Protein AF-0000000079760495 (afdb_homodimer)

Secondary structure (DSSP, 8-state):
-----EEEEE--GGGHHHHHHHHHHHHHHHGGGTS-HHHHHHHHHHT-HHHHHHHHHHT-EEEEEETTEEEEEEEEETTEEEEEEE-GGGTTTTHHHHHHHHHHHHHHTT-SEEEEEEPGGGHHHHHHTT-EEEEEEEEEEETTEEEEEEEEEEE----/-----EEEEE--GGGHHHHHHHHHHHHHHHGGGTS-HHHHHHHHHHT-HHHHHHHHHHT-EEEEEETTEEEEEEEEETTEEEEEEE-GGGTTTTHHHHHHHHHHHHHHTT-SEEEEEEPGGGHHHHHHTT-EEEEEEEEEEETTEEEEEEEEEEE----

pLDDT: mean 95.62, std 10.38, range [32.97, 98.94]

Sequence (318 aa):
MKKMKMEYKKAMANDTGRIVSLVHHTIMTVYPQYYPEKVVDFFCGLHCEKNIRRDVEKGNVGIVYSGERLAGTGSFDRNHITRVYVAPEFQRQGYGSFIMEQLEERIGQYHDEIILDTSLPASTMYERRGYKTLRHERIDVGGGVMLVYEVMKKECKERMKKMKMEYKKAMANDTGRIVSLVHHTIMTVYPQYYPEKVVDFFCGLHCEKNIRRDVEKGNVGIVYSGERLAGTGSFDRNHITRVYVAPEFQRQGYGSFIMEQLEERIGQYHDEIILDTSLPASTMYERRGYKTLRHERIDVGGGVMLVYEVMKKECKER

Organism: Clostridium scindens (strain ATCC 35704 / DSM 5676 / VPI 13733 / 19) (NCBI:txid411468)

Solvent-accessible surface area (backbone atoms only — not comparable to full-atom values): 17317 Å² tota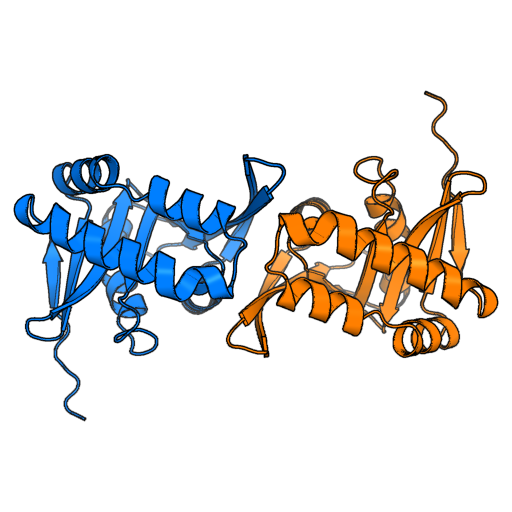l; per-residue (Å²): 125,78,77,74,63,74,44,78,44,76,44,49,79,87,42,38,66,59,50,35,50,44,48,45,52,27,44,70,66,51,38,60,30,53,26,29,69,58,53,44,50,47,52,46,61,65,55,27,63,72,53,48,41,54,40,29,73,71,64,37,26,35,34,30,24,53,75,93,41,81,34,31,39,32,30,44,58,79,43,28,48,73,45,77,45,47,29,70,95,46,52,96,68,55,53,64,59,52,48,47,52,56,52,49,55,60,33,48,74,79,31,61,44,38,34,36,72,41,51,78,92,48,42,55,60,43,43,75,71,57,35,40,78,74,46,66,48,75,43,80,68,54,94,76,27,42,45,68,36,35,36,29,36,31,74,44,75,83,128,124,79,78,76,63,76,45,78,45,76,44,48,78,86,42,39,65,60,50,35,50,44,47,45,52,27,44,70,67,53,38,60,30,53,27,30,69,58,54,44,51,48,50,47,61,64,56,27,62,70,54,48,42,53,41,30,73,70,64,38,26,35,34,30,25,54,74,90,40,81,35,31,37,33,29,44,58,81,44,29,46,73,46,74,44,47,27,71,93,46,52,97,68,56,52,64,58,52,47,46,52,54,52,50,55,60,34,47,75,78,33,62,45,40,35,35,72,40,52,78,94,47,42,55,60,44,43,75,72,57,34,40,78,73,46,67,47,74,42,80,66,53,94,74,26,42,45,68,35,35,36,29,36,31,73,43,74,82,127

Foldseek 3Di:
DPPQDKDKDFDALVCLVVQLVQQLQQLVVPVVVPFDPLVSVVSNVCSDSVNSNVQSVVRFKMWMDRVPDTFWIWGADQQETEDTGGHPVCPPVCVRVVNVVVNLVVNLVPDFKHKYKDDPVCVVVCVVVPKDFPDKDWDDSDPRGIDIITMIMDTRDDD/DPLQDKDKDFDALVCLVVQLVQQLQQLVVPVVVPFDPLVSVVSNVCSDSVNSNVQSVVRFKMFMDRVPHTFWIWGADQQETEDTGGHPVCPPVCVSVVRVVVNLVVNLVPDFKHKYKDDPVCVVVCVVVPKDFDDKDWDDSDPRGIDIITIIMDTNPDD

Structure (mmCIF, N/CA/C/O backbone):
data_AF-0000000079760495-model_v1
#
loop_
_entity.id
_entity.type
_entity.pdbx_description
1 polymer 'Putative N-acetyltransferase YafP'
#
loop_
_atom_site.group_PDB
_atom_site.id
_atom_site.type_symbol
_atom_site.label_atom_id
_atom_site.label_alt_id
_atom_site.label_comp_id
_atom_site.label_asym_id
_atom_site.label_entity_id
_atom_site.label_seq_id
_atom_site.pdbx_PDB_ins_code
_atom_site.Cartn_x
_atom_site.Cartn_y
_atom_site.Cartn_z
_atom_site.occupancy
_atom_site.B_iso_or_equiv
_atom_site.auth_seq_id
_atom_site.auth_comp_id
_atom_site.auth_asym_id
_atom_site.auth_atom_id
_atom_site.pdbx_PDB_model_num
ATOM 1 N N . MET A 1 1 ? 7.672 10.859 32.656 1 36.59 1 MET A N 1
ATOM 2 C CA . MET A 1 1 ? 7.93 11.672 31.484 1 36.59 1 MET A CA 1
ATOM 3 C C . MET A 1 1 ? 6.781 12.648 31.234 1 36.59 1 MET A C 1
ATOM 5 O O . MET A 1 1 ? 5.617 12.25 31.203 1 36.59 1 MET A O 1
ATOM 9 N N . LYS A 1 2 ? 6.98 13.828 31.656 1 39.72 2 LYS A N 1
ATOM 10 C CA . LYS A 1 2 ? 5.906 14.812 31.672 1 39.72 2 LYS A CA 1
ATOM 11 C C . LYS A 1 2 ? 5.125 14.781 30.359 1 39.72 2 LYS A C 1
ATOM 13 O O . LYS A 1 2 ? 5.711 14.836 29.281 1 39.72 2 LYS A O 1
ATOM 18 N N . LYS A 1 3 ? 4.164 14.172 30.266 1 50.72 3 LYS A N 1
ATOM 19 C CA . LYS A 1 3 ? 3.27 14.133 29.125 1 50.72 3 LYS A CA 1
ATOM 20 C C . LYS A 1 3 ? 3.197 15.484 28.422 1 50.72 3 LYS A C 1
ATOM 22 O O . LYS A 1 3 ? 2.715 16.469 29.016 1 50.72 3 LYS A O 1
ATOM 27 N N . MET A 1 4 ? 4.34 15.859 27.594 1 61.75 4 MET A N 1
ATOM 28 C CA . MET A 1 4 ? 4.48 17.172 26.969 1 61.75 4 MET A CA 1
ATOM 29 C C . MET A 1 4 ? 3.15 17.656 26.406 1 61.75 4 MET A C 1
ATOM 31 O O . MET A 1 4 ? 2.344 16.859 25.938 1 61.75 4 MET A O 1
ATOM 35 N N . LYS A 1 5 ? 2.656 18.719 26.781 1 82.38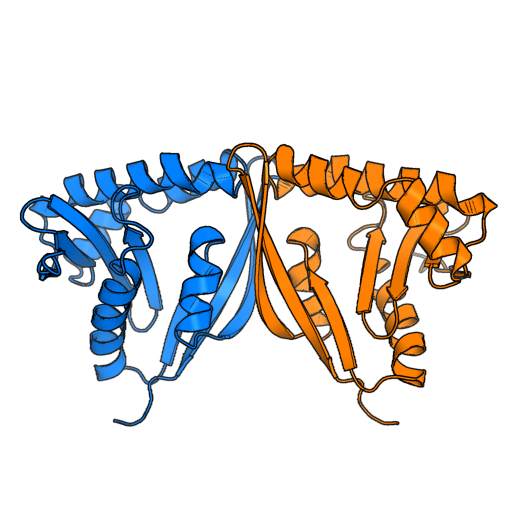 5 LYS A N 1
ATOM 36 C CA . LYS A 1 5 ? 1.333 19.266 26.5 1 82.38 5 LYS A CA 1
ATOM 37 C C . LYS A 1 5 ? 1.155 19.547 25.016 1 82.38 5 LYS A C 1
ATOM 39 O O . LYS A 1 5 ? 1.902 20.344 24.422 1 82.38 5 LYS A O 1
ATOM 44 N N . MET A 1 6 ? 0.552 18.719 24.188 1 93 6 MET A N 1
ATOM 45 C CA . MET A 1 6 ? 0.195 18.938 22.797 1 93 6 MET A CA 1
ATOM 46 C C . MET A 1 6 ? -0.886 20 22.656 1 93 6 MET A C 1
ATOM 48 O O . MET A 1 6 ? -1.863 20 23.406 1 93 6 MET A O 1
ATOM 52 N N . GLU A 1 7 ? -0.551 21 21.812 1 95.56 7 GLU A N 1
ATOM 53 C CA . GLU A 1 7 ? -1.535 22.047 21.531 1 95.56 7 GLU A CA 1
ATOM 54 C C . GLU A 1 7 ? -1.873 22.078 20.031 1 95.56 7 GLU A C 1
ATOM 56 O O . GLU A 1 7 ? -0.977 22.125 19.188 1 95.56 7 GLU A O 1
ATOM 61 N N . TYR A 1 8 ? -3.139 22.078 19.734 1 96.12 8 TYR A N 1
ATOM 62 C CA . TYR A 1 8 ? -3.619 22.125 18.359 1 96.12 8 TYR A CA 1
ATOM 63 C C . TYR A 1 8 ? -4.273 23.469 18.062 1 96.12 8 TYR A C 1
ATOM 65 O O . TYR A 1 8 ? -5.141 23.922 18.797 1 96.12 8 TYR A O 1
ATOM 73 N N . LYS A 1 9 ? -3.855 24.125 17.016 1 96.88 9 LYS A N 1
ATOM 74 C CA . LYS A 1 9 ? -4.426 25.422 16.656 1 96.88 9 LYS A CA 1
ATOM 75 C C . LYS A 1 9 ? -4.625 25.531 15.141 1 96.88 9 LYS A C 1
ATOM 77 O O . LYS A 1 9 ? -3.992 24.812 14.375 1 96.88 9 LYS A O 1
ATOM 82 N N . LYS A 1 10 ? -5.492 26.422 14.781 1 97.94 10 LYS A N 1
ATOM 83 C CA . LYS A 1 10 ? -5.672 26.734 13.367 1 97.94 10 LYS A CA 1
ATOM 84 C C . LYS A 1 10 ? -4.445 27.453 12.805 1 97.94 10 LYS A C 1
ATOM 86 O O . LYS A 1 10 ? -3.891 28.344 13.445 1 97.94 10 LYS A O 1
ATOM 91 N N . ALA A 1 11 ? -4.027 27.031 11.641 1 98.62 11 ALA A N 1
ATOM 92 C CA . ALA A 1 11 ? -2.885 27.672 10.992 1 98.62 11 ALA A CA 1
ATOM 93 C C . ALA A 1 11 ? -3.256 29.062 10.453 1 98.62 11 ALA A C 1
ATOM 95 O O . ALA A 1 11 ? -4.391 29.281 10.023 1 98.62 11 ALA A O 1
ATOM 96 N N . MET A 1 12 ? -2.32 29.906 10.516 1 97.62 12 MET A N 1
ATOM 97 C CA . MET A 1 12 ? -2.447 31.234 9.922 1 97.62 12 MET A CA 1
ATOM 98 C C . MET A 1 12 ? -1.529 31.391 8.711 1 97.62 12 MET A C 1
ATOM 100 O O . MET A 1 12 ? -0.64 30.562 8.5 1 97.62 12 MET A O 1
ATOM 104 N N . ALA A 1 13 ? -1.754 32.438 7.98 1 97 13 ALA A N 1
ATOM 105 C CA . ALA A 1 13 ? -0.989 32.656 6.758 1 97 13 ALA A CA 1
ATOM 106 C C . ALA A 1 13 ? 0.512 32.656 7.035 1 97 13 ALA A C 1
ATOM 108 O O . ALA A 1 13 ? 1.286 32.094 6.254 1 97 13 ALA A O 1
ATOM 109 N N . ASN A 1 14 ? 0.848 33.188 8.133 1 97.06 14 ASN A N 1
ATOM 110 C CA . ASN A 1 14 ? 2.266 33.312 8.453 1 97.06 14 ASN A CA 1
ATOM 111 C C . ASN A 1 14 ? 2.855 31.969 8.859 1 97.06 14 ASN A C 1
ATOM 113 O O . ASN A 1 14 ? 4.074 31.828 8.977 1 97.06 14 ASN A O 1
ATOM 117 N N . ASP A 1 15 ? 2.078 30.969 9 1 98 15 ASP A N 1
ATOM 118 C CA . ASP A 1 15 ? 2.545 29.625 9.359 1 98 15 ASP A CA 1
ATOM 119 C C . ASP A 1 15 ? 2.912 28.828 8.117 1 98 15 ASP A C 1
ATOM 121 O O . ASP A 1 15 ? 3.561 27.781 8.219 1 98 15 ASP A O 1
ATOM 125 N N . THR A 1 16 ? 2.549 29.328 6.973 1 98.5 16 THR A N 1
ATOM 126 C CA . THR A 1 16 ? 2.637 28.547 5.746 1 98.5 16 THR A CA 1
ATOM 127 C C . THR A 1 16 ? 4.062 28.047 5.527 1 98.5 16 THR A C 1
ATOM 129 O O . THR A 1 16 ? 4.277 26.844 5.293 1 98.5 16 THR A O 1
ATOM 132 N N . GLY A 1 17 ? 5.012 28.891 5.609 1 98.5 17 GLY A N 1
ATOM 133 C CA . GLY A 1 17 ? 6.398 28.516 5.383 1 98.5 17 GLY A CA 1
ATOM 134 C C . GLY A 1 17 ? 6.879 27.406 6.312 1 98.5 17 GLY A C 1
ATOM 135 O O . GLY A 1 17 ? 7.555 26.484 5.883 1 98.5 17 GLY A O 1
ATOM 136 N N . ARG A 1 18 ? 6.578 27.516 7.582 1 98.44 18 ARG A N 1
ATOM 137 C CA . ARG A 1 18 ? 7.008 26.516 8.562 1 98.44 18 ARG A CA 1
ATOM 138 C C . ARG A 1 18 ? 6.316 25.172 8.328 1 98.44 18 ARG A C 1
ATOM 140 O O . ARG A 1 18 ? 6.906 24.125 8.555 1 98.44 18 ARG A O 1
ATOM 147 N N . ILE A 1 19 ? 5.094 25.25 7.875 1 98.81 19 ILE A N 1
ATOM 148 C CA . ILE A 1 19 ? 4.371 24.031 7.559 1 98.81 19 ILE A CA 1
ATOM 149 C C . ILE A 1 19 ? 5.016 23.344 6.359 1 98.81 19 ILE A C 1
ATOM 151 O O . ILE A 1 19 ? 5.254 22.141 6.383 1 98.81 19 ILE A O 1
ATOM 155 N N . VAL A 1 20 ? 5.34 24.125 5.352 1 98.88 20 VAL A N 1
ATOM 156 C CA . VAL A 1 20 ? 6 23.578 4.172 1 98.88 20 VAL A CA 1
ATOM 157 C C . VAL A 1 20 ? 7.305 22.906 4.574 1 98.88 20 VAL A C 1
ATOM 159 O O . VAL A 1 20 ? 7.586 21.781 4.152 1 98.88 20 VAL A O 1
ATOM 162 N N . SER A 1 21 ? 8.031 23.609 5.402 1 98.88 21 SER A N 1
ATOM 163 C CA . SER A 1 21 ? 9.32 23.094 5.844 1 98.88 21 SER A CA 1
ATOM 164 C C . SER A 1 21 ? 9.156 21.781 6.602 1 98.88 21 SER A C 1
ATOM 166 O O . SER A 1 21 ? 9.906 20.828 6.367 1 98.88 21 SER A O 1
ATOM 168 N N . LEU A 1 22 ? 8.25 21.688 7.48 1 98.88 22 LEU A N 1
ATOM 169 C CA . LEU A 1 22 ? 7.988 20.484 8.258 1 98.88 22 LEU A CA 1
ATOM 170 C C . LEU A 1 22 ? 7.594 19.328 7.344 1 98.88 22 LEU A C 1
ATOM 172 O O . LEU A 1 22 ? 8.133 18.234 7.457 1 98.88 22 LEU A O 1
ATOM 176 N N . VAL A 1 23 ? 6.688 19.594 6.449 1 98.94 23 VAL A N 1
ATOM 177 C CA . VAL A 1 23 ? 6.145 18.562 5.57 1 98.94 23 VAL A CA 1
ATOM 178 C C . VAL A 1 23 ? 7.246 18.031 4.652 1 98.94 23 VAL A C 1
ATOM 180 O O . VAL A 1 23 ? 7.453 16.828 4.555 1 98.94 23 VAL A O 1
ATOM 183 N N . HIS A 1 24 ? 8.008 18.938 4.062 1 98.88 24 HIS A N 1
ATOM 184 C CA . HIS A 1 24 ? 9.062 18.531 3.145 1 98.88 24 HIS A CA 1
ATOM 185 C C . HIS A 1 24 ? 10.18 17.797 3.885 1 98.88 24 HIS A C 1
ATOM 187 O O . HIS A 1 24 ? 10.711 16.797 3.389 1 98.88 24 HIS A O 1
ATOM 193 N N . HIS A 1 25 ? 10.508 18.312 5.047 1 98.81 25 HIS A N 1
ATOM 194 C CA . HIS A 1 25 ? 11.5 17.625 5.855 1 98.81 25 HIS A CA 1
ATOM 195 C C . HIS A 1 25 ? 11.07 16.188 6.16 1 98.81 25 HIS A C 1
ATOM 197 O O . HIS A 1 25 ? 11.867 15.258 6.043 1 98.81 25 HIS A O 1
ATOM 203 N N . THR A 1 26 ? 9.82 16.031 6.508 1 98.88 26 THR A N 1
ATOM 204 C CA . THR A 1 26 ? 9.273 14.719 6.836 1 98.88 26 THR A CA 1
ATOM 205 C C . THR A 1 26 ? 9.273 13.812 5.613 1 98.88 26 THR A C 1
ATOM 207 O O . THR A 1 26 ? 9.695 12.656 5.688 1 98.88 26 THR A O 1
ATOM 210 N N . ILE A 1 27 ? 8.836 14.312 4.477 1 98.88 27 ILE A N 1
ATOM 211 C CA . ILE A 1 27 ? 8.797 13.539 3.244 1 98.88 27 ILE A CA 1
ATOM 212 C C . ILE A 1 27 ? 10.203 13.078 2.873 1 98.88 27 ILE A C 1
ATOM 214 O O . ILE A 1 27 ? 10.438 11.891 2.65 1 98.88 27 ILE A O 1
ATOM 218 N N . MET A 1 28 ? 11.125 13.969 2.939 1 98.69 28 MET A N 1
ATOM 219 C CA . MET A 1 28 ? 12.484 13.688 2.475 1 98.69 28 MET A CA 1
ATOM 220 C C . MET A 1 28 ? 13.195 12.734 3.422 1 98.69 28 MET A C 1
ATOM 222 O O . MET A 1 28 ? 14.07 11.977 3.002 1 98.69 28 MET A O 1
ATOM 226 N N . THR A 1 29 ? 12.805 12.766 4.617 1 98.62 29 THR A N 1
ATOM 227 C CA . THR A 1 29 ? 13.484 11.953 5.617 1 98.62 29 THR A CA 1
ATOM 228 C C . THR A 1 29 ? 12.836 10.578 5.73 1 98.62 29 THR A C 1
ATOM 230 O O . THR A 1 29 ? 13.531 9.57 5.859 1 98.62 29 THR A O 1
ATOM 233 N N . VAL A 1 30 ? 11.562 10.484 5.629 1 98.69 30 VAL A N 1
ATOM 234 C CA . VAL A 1 30 ? 10.836 9.273 6 1 98.69 30 VAL A CA 1
ATOM 235 C C . VAL A 1 30 ? 10.414 8.516 4.742 1 98.69 30 VAL A C 1
ATOM 237 O O . VAL A 1 30 ? 10.562 7.293 4.668 1 98.69 30 VAL A O 1
ATOM 240 N N . TYR A 1 31 ? 10.008 9.164 3.73 1 98.81 31 TYR A N 1
ATOM 241 C CA . TYR A 1 31 ? 9.305 8.531 2.621 1 98.81 31 TYR A CA 1
ATOM 242 C C . TYR A 1 31 ? 10.258 7.715 1.761 1 98.81 31 TYR A C 1
ATOM 244 O O . TYR A 1 31 ? 9.867 6.703 1.175 1 98.81 31 TYR A O 1
ATOM 252 N N . PRO A 1 32 ? 11.586 8.094 1.726 1 98.38 32 PRO A N 1
ATOM 253 C CA . PRO A 1 32 ? 12.508 7.25 0.962 1 98.38 32 PRO A CA 1
ATOM 254 C C . PRO A 1 32 ? 12.641 5.844 1.538 1 98.38 32 PRO A C 1
ATOM 256 O O . PRO A 1 32 ? 13.125 4.938 0.86 1 98.38 32 PRO A O 1
ATOM 259 N N . GLN A 1 33 ? 12.227 5.672 2.744 1 98.31 33 GLN A N 1
ATOM 260 C CA . GLN A 1 33 ? 12.242 4.352 3.367 1 98.31 33 GLN A CA 1
ATOM 261 C C . GLN A 1 33 ? 11.156 3.455 2.781 1 98.31 33 GLN A C 1
ATOM 263 O O . GLN A 1 33 ? 11.18 2.236 2.969 1 98.31 33 GLN A O 1
ATOM 268 N N . TYR A 1 34 ? 10.219 4.008 2.051 1 98.69 34 TYR A N 1
ATOM 269 C CA . TYR A 1 34 ? 9.031 3.277 1.635 1 98.69 34 TYR A CA 1
ATOM 270 C C . TYR A 1 34 ? 8.883 3.295 0.118 1 98.69 34 TYR A C 1
ATOM 272 O O . TYR A 1 34 ? 8.289 2.383 -0.464 1 98.69 34 TYR A O 1
ATOM 280 N N . TYR A 1 35 ? 9.375 4.344 -0.459 1 98.69 35 TYR A N 1
ATOM 281 C CA . TYR A 1 35 ? 9.023 4.637 -1.845 1 98.69 35 TYR A CA 1
ATOM 282 C C . TYR A 1 35 ? 10.273 4.879 -2.684 1 98.69 35 TYR A C 1
ATOM 284 O O . TYR A 1 35 ? 11.305 5.309 -2.164 1 98.69 35 TYR A O 1
ATOM 292 N N . PRO A 1 36 ? 10.133 4.672 -4.051 1 98.06 36 PRO A N 1
ATOM 293 C CA . PRO A 1 36 ? 11.195 5.168 -4.93 1 98.06 36 PRO A CA 1
ATOM 294 C C . PRO A 1 36 ? 11.25 6.691 -4.992 1 98.06 36 PRO A C 1
ATOM 296 O O . PRO A 1 36 ? 10.281 7.363 -4.621 1 98.06 36 PRO A O 1
ATOM 299 N N . GLU A 1 37 ? 12.352 7.16 -5.441 1 97.81 37 GLU A N 1
ATOM 300 C CA . GLU A 1 37 ? 12.664 8.586 -5.422 1 97.81 37 GLU A CA 1
ATOM 301 C C . GLU A 1 37 ? 11.586 9.398 -6.129 1 97.81 37 GLU A C 1
ATOM 303 O O . GLU A 1 37 ? 11.172 10.453 -5.645 1 97.81 37 GLU A O 1
ATOM 308 N N . LYS A 1 38 ? 11.062 8.961 -7.258 1 98.31 38 LYS A N 1
ATOM 309 C CA . LYS A 1 38 ? 10.102 9.734 -8.039 1 98.31 38 LYS A CA 1
ATOM 310 C C . LYS A 1 38 ? 8.789 9.914 -7.273 1 98.31 38 LYS A C 1
ATOM 312 O O . LYS A 1 38 ? 8.117 10.938 -7.422 1 98.31 38 LYS A O 1
ATOM 317 N N . VAL A 1 39 ? 8.43 8.938 -6.492 1 98.81 39 VAL A N 1
ATOM 318 C CA . VAL A 1 39 ? 7.227 9.055 -5.676 1 98.81 39 VAL A CA 1
ATOM 319 C C . VAL A 1 39 ? 7.453 10.07 -4.559 1 98.81 39 VAL A C 1
ATOM 321 O O . VAL A 1 39 ? 6.559 10.852 -4.234 1 98.81 39 VAL A O 1
ATOM 324 N N . VAL A 1 40 ? 8.641 10.062 -3.986 1 98.69 40 VAL A N 1
ATOM 325 C CA . VAL A 1 40 ? 9 11.039 -2.967 1 98.69 40 VAL A CA 1
ATOM 326 C C . VAL A 1 40 ? 8.883 12.445 -3.543 1 98.69 40 VAL A C 1
ATOM 328 O O . VAL A 1 40 ? 8.281 13.328 -2.926 1 98.69 40 VAL A O 1
ATOM 331 N N . ASP A 1 41 ? 9.406 12.578 -4.738 1 98.62 41 ASP A N 1
ATOM 332 C CA . ASP A 1 41 ? 9.328 13.867 -5.426 1 98.62 41 ASP A CA 1
ATOM 333 C C . ASP A 1 41 ? 7.875 14.273 -5.66 1 98.62 41 ASP A C 1
ATOM 335 O O . ASP A 1 41 ? 7.527 15.445 -5.535 1 98.62 41 ASP A O 1
ATOM 339 N N . PHE A 1 42 ? 7.125 13.328 -6.023 1 98.81 42 PHE A N 1
ATOM 340 C CA . PHE A 1 42 ? 5.711 13.586 -6.266 1 98.81 42 PHE A CA 1
ATOM 341 C C . PHE A 1 42 ? 5.051 14.172 -5.023 1 98.81 42 PHE A C 1
ATOM 343 O O . PHE A 1 42 ? 4.32 15.164 -5.109 1 98.81 42 PHE A O 1
ATOM 350 N N . PHE A 1 43 ? 5.301 13.609 -3.881 1 98.81 43 PHE A N 1
ATOM 351 C CA . PHE A 1 43 ? 4.703 14.086 -2.637 1 98.81 43 PHE A CA 1
ATOM 352 C C . PHE A 1 43 ? 5.195 15.492 -2.301 1 98.81 43 PHE A C 1
ATOM 354 O O . PHE A 1 43 ? 4.426 16.328 -1.824 1 98.81 43 PHE A O 1
ATOM 361 N N . CYS A 1 44 ? 6.461 15.703 -2.494 1 98.75 44 CYS A N 1
ATOM 362 C CA . CYS A 1 44 ? 6.977 17.047 -2.277 1 98.75 44 CYS A CA 1
ATOM 363 C C . CYS A 1 44 ? 6.277 18.047 -3.184 1 98.75 44 CYS A C 1
ATOM 365 O O . CYS A 1 44 ? 5.969 19.172 -2.758 1 98.75 44 CYS A O 1
ATOM 367 N N . GLY A 1 45 ? 6.035 17.625 -4.402 1 98.56 45 GLY A N 1
ATOM 368 C CA . GLY A 1 45 ? 5.324 18.469 -5.34 1 98.56 45 GLY A CA 1
ATOM 369 C C . GLY A 1 45 ? 3.869 18.688 -4.965 1 98.56 45 GLY A C 1
ATOM 370 O O . GLY A 1 45 ? 3.322 19.781 -5.176 1 98.56 45 GLY A O 1
ATOM 371 N N . LEU A 1 46 ? 3.234 17.734 -4.457 1 98.56 46 LEU A N 1
ATOM 372 C CA . LEU A 1 46 ? 1.838 17.797 -4.043 1 98.56 46 LEU A CA 1
ATOM 373 C C . LEU A 1 46 ? 1.664 18.766 -2.875 1 98.56 46 LEU A C 1
ATOM 375 O O . LEU A 1 46 ? 0.678 19.5 -2.814 1 98.56 46 LEU A O 1
ATOM 379 N N . HIS A 1 47 ? 2.627 18.734 -1.955 1 98.69 47 HIS A N 1
ATOM 380 C CA . HIS A 1 47 ? 2.57 19.562 -0.761 1 98.69 47 HIS A CA 1
ATOM 381 C C . HIS A 1 47 ? 3.514 20.766 -0.877 1 98.69 47 HIS A C 1
ATOM 383 O O . HIS A 1 47 ? 4.305 21.016 0.033 1 98.69 47 HIS A O 1
ATOM 389 N N . CYS A 1 48 ? 3.385 21.406 -1.962 1 98.62 48 CYS A N 1
ATOM 390 C CA . CYS A 1 48 ? 4.203 22.594 -2.217 1 98.62 48 CYS A CA 1
ATOM 391 C C . CYS A 1 48 ? 3.611 23.812 -1.538 1 98.62 48 CYS A C 1
ATOM 393 O O . CYS A 1 48 ? 2.498 23.766 -1.009 1 98.62 48 CYS A O 1
ATOM 395 N N . GLU A 1 49 ? 4.371 24.859 -1.54 1 98.69 49 GLU A N 1
ATOM 396 C CA . GLU A 1 49 ? 3.967 26.078 -0.846 1 98.69 49 GLU A CA 1
ATOM 397 C C . GLU A 1 49 ? 2.637 26.609 -1.379 1 98.69 49 GLU A C 1
ATOM 399 O O . GLU A 1 49 ? 1.765 27 -0.603 1 98.69 49 GLU A O 1
ATOM 404 N N . LYS A 1 50 ? 2.457 26.641 -2.658 1 98.5 50 LYS A N 1
ATOM 405 C CA . LYS A 1 50 ? 1.229 27.141 -3.277 1 98.5 50 LYS A CA 1
ATOM 406 C C . LYS A 1 50 ? 0.011 26.375 -2.766 1 98.5 50 LYS A C 1
ATOM 408 O O . LYS A 1 50 ? -0.982 26.984 -2.361 1 98.5 50 LYS A O 1
ATOM 413 N N . ASN A 1 51 ? 0.076 25.062 -2.727 1 98.62 51 ASN A N 1
ATOM 414 C CA . ASN A 1 51 ? -1.046 24.234 -2.299 1 98.62 51 ASN A CA 1
ATOM 415 C C . ASN A 1 51 ? -1.319 24.391 -0.806 1 98.62 51 ASN A C 1
ATOM 417 O O . ASN A 1 51 ? -2.475 24.469 -0.387 1 98.62 51 ASN A O 1
ATOM 421 N N . ILE A 1 52 ? -0.27 24.438 -0.011 1 98.75 52 ILE A N 1
ATOM 422 C CA . ILE A 1 52 ? -0.429 24.578 1.434 1 98.75 52 ILE A CA 1
ATOM 423 C C . ILE A 1 52 ? -1.002 25.953 1.768 1 98.75 52 ILE A C 1
ATOM 425 O O . ILE A 1 52 ? -1.896 26.062 2.609 1 98.75 52 ILE A O 1
ATOM 429 N N . ARG A 1 53 ? -0.521 26.953 1.062 1 98.56 53 ARG A N 1
ATOM 430 C CA . ARG A 1 53 ? -1.053 28.297 1.269 1 98.56 53 ARG A CA 1
ATOM 431 C C . ARG A 1 53 ? -2.543 28.359 0.951 1 98.56 53 ARG A C 1
ATOM 433 O O . ARG A 1 53 ? -3.322 28.938 1.705 1 98.56 53 ARG A O 1
ATOM 440 N N . ARG A 1 54 ? -2.902 27.797 -0.112 1 98.25 54 ARG A N 1
ATOM 441 C CA . ARG A 1 54 ? -4.305 27.75 -0.51 1 98.25 54 ARG A CA 1
ATOM 442 C C . ARG A 1 54 ? -5.16 27.109 0.579 1 98.25 54 ARG A C 1
ATOM 444 O O . ARG A 1 54 ? -6.23 27.625 0.916 1 98.25 54 ARG A O 1
ATOM 451 N N . ASP A 1 55 ? -4.699 26 1.117 1 98.38 55 ASP A N 1
ATOM 452 C CA . ASP A 1 55 ? -5.441 25.281 2.154 1 98.38 55 ASP A CA 1
ATOM 453 C C . ASP A 1 55 ? -5.535 26.125 3.432 1 98.38 55 ASP A C 1
ATOM 455 O O . ASP A 1 55 ? -6.559 26.109 4.113 1 98.38 55 ASP A O 1
ATOM 459 N N . VAL A 1 56 ? -4.449 26.797 3.773 1 98.56 56 VAL A N 1
ATOM 460 C CA . VAL A 1 56 ? -4.434 27.656 4.953 1 98.56 56 VAL A CA 1
ATOM 461 C C . VAL A 1 56 ? -5.469 28.766 4.797 1 98.56 56 VAL A C 1
ATOM 463 O O . VAL A 1 56 ? -6.215 29.062 5.727 1 98.56 56 VAL A O 1
ATOM 466 N N . GLU A 1 57 ? -5.508 29.312 3.662 1 97.69 57 GLU A N 1
ATOM 467 C CA . GLU A 1 57 ? -6.422 30.422 3.383 1 97.69 57 GLU A CA 1
ATOM 468 C C . GLU A 1 57 ? -7.875 29.969 3.455 1 97.69 57 GLU A C 1
ATOM 470 O O . GLU A 1 57 ? -8.758 30.75 3.834 1 97.69 57 GLU A O 1
ATOM 475 N N . LYS A 1 58 ? -8.062 28.766 3.178 1 97.25 58 LYS A N 1
ATOM 476 C CA . LYS A 1 58 ? -9.414 28.219 3.258 1 97.25 58 LYS A CA 1
ATOM 477 C C . LYS A 1 58 ? -9.812 27.953 4.707 1 97.25 58 LYS A C 1
ATOM 479 O O . LYS A 1 58 ? -10.992 27.719 5 1 97.25 58 LYS A O 1
ATOM 484 N N . GLY A 1 59 ? -8.883 27.906 5.539 1 96.56 59 GLY A N 1
ATOM 485 C CA . GLY A 1 59 ? -9.156 27.75 6.961 1 96.56 59 GLY A CA 1
ATOM 486 C C . GLY A 1 59 ? -9.227 26.297 7.391 1 96.56 59 GLY A C 1
ATOM 487 O O . GLY A 1 59 ? -9.734 25.984 8.469 1 96.56 59 GLY A O 1
ATOM 488 N N . ASN A 1 60 ? -8.648 25.344 6.664 1 95.06 60 ASN A N 1
ATOM 489 C CA . ASN A 1 60 ? -8.812 23.906 6.879 1 95.06 60 ASN A CA 1
ATOM 490 C C . ASN A 1 60 ? -7.516 23.25 7.359 1 95.06 60 ASN A C 1
ATOM 492 O O . ASN A 1 60 ? -7.355 22.031 7.262 1 95.06 60 ASN A O 1
ATOM 496 N N . VAL A 1 61 ? -6.547 24.078 7.707 1 98.75 61 VAL A N 1
ATOM 497 C CA . VAL A 1 61 ? -5.25 23.562 8.125 1 98.75 61 VAL A CA 1
ATOM 498 C C . VAL A 1 61 ? -5.039 23.828 9.617 1 98.75 61 VAL A C 1
ATOM 500 O O . VAL A 1 61 ? -5.234 24.953 10.086 1 98.75 61 VAL A O 1
ATOM 503 N N . GLY A 1 62 ? -4.676 22.781 10.344 1 98.75 62 GLY A N 1
ATOM 504 C CA . GLY A 1 62 ? -4.254 22.906 11.734 1 98.75 62 GLY A CA 1
ATOM 505 C C . GLY A 1 62 ? -2.805 22.516 11.953 1 98.75 62 GLY A C 1
ATOM 506 O O . GLY A 1 62 ? -2.189 21.891 11.094 1 98.75 62 GLY A O 1
ATOM 507 N N . ILE A 1 63 ? -2.264 22.984 13.055 1 98.75 63 ILE A N 1
ATOM 508 C CA . ILE A 1 63 ? -0.896 22.672 13.445 1 98.75 63 ILE A CA 1
ATOM 509 C C . ILE A 1 63 ? -0.863 22.25 14.914 1 98.75 63 ILE A C 1
ATOM 511 O O . ILE A 1 63 ? -1.704 22.672 15.703 1 98.75 63 ILE A O 1
ATOM 515 N N . VAL A 1 64 ? 0.062 21.406 15.195 1 98.38 64 VAL A N 1
ATOM 516 C CA . VAL A 1 64 ? 0.237 20.953 16.578 1 98.38 64 VAL A CA 1
ATOM 517 C C . VAL A 1 64 ? 1.644 21.297 17.062 1 98.38 64 VAL A C 1
ATOM 519 O O . VAL A 1 64 ? 2.617 21.125 16.312 1 98.38 64 VAL A O 1
ATOM 522 N N . TYR A 1 65 ? 1.694 21.781 18.266 1 97 65 TYR A N 1
ATOM 523 C CA . TYR A 1 65 ? 2.965 22.141 18.891 1 97 65 TYR A CA 1
ATOM 524 C C . TYR A 1 65 ? 3.297 21.219 20.047 1 97 65 TYR A C 1
ATOM 526 O O . TYR A 1 65 ? 2.404 20.781 20.781 1 97 65 TYR A O 1
ATOM 534 N N . SER A 1 66 ? 4.492 20.844 20.125 1 95.75 66 SER A N 1
ATOM 535 C CA . SER A 1 66 ? 5.105 20.344 21.344 1 95.75 66 SER A CA 1
ATOM 536 C C . SER A 1 66 ? 5.914 21.422 22.047 1 95.75 66 SER A C 1
ATOM 538 O O . SER A 1 66 ? 7.07 21.672 21.688 1 95.75 66 SER A O 1
ATOM 540 N N . GLY A 1 67 ? 5.371 22.016 23.062 1 91.88 67 GLY A N 1
ATOM 541 C CA . GLY A 1 67 ? 5.969 23.25 23.531 1 91.88 67 GLY A CA 1
ATOM 542 C C . GLY A 1 67 ? 6.027 24.344 22.469 1 91.88 67 GLY A C 1
ATOM 543 O O . GLY A 1 67 ? 5 24.719 21.906 1 91.88 67 GLY A O 1
ATOM 544 N N . GLU A 1 68 ? 7.258 24.781 22.172 1 92.12 68 GLU A N 1
ATOM 545 C CA . GLU A 1 68 ? 7.406 25.844 21.188 1 92.12 68 GLU A CA 1
ATOM 546 C C . GLU A 1 68 ? 7.738 25.297 19.812 1 92.12 68 GLU A C 1
ATOM 548 O O . GLU A 1 68 ? 7.832 26.047 18.828 1 92.12 68 GLU A O 1
ATOM 553 N N . ARG A 1 69 ? 7.812 24.062 19.719 1 95.62 69 ARG A N 1
ATOM 554 C CA . ARG A 1 69 ? 8.234 23.438 18.469 1 95.62 69 ARG A CA 1
ATOM 555 C C . ARG A 1 69 ? 7.027 22.938 17.672 1 95.62 69 ARG A C 1
ATOM 557 O O . ARG A 1 69 ? 6.137 22.297 18.219 1 95.62 69 ARG A O 1
ATOM 564 N N . LEU A 1 70 ? 7.035 23.312 16.391 1 98.06 70 LEU A N 1
ATOM 565 C CA . LEU A 1 70 ? 6.02 22.766 15.492 1 98.06 70 LEU A CA 1
ATOM 566 C C . LEU A 1 70 ? 6.234 21.281 15.266 1 98.06 70 LEU A C 1
ATOM 568 O O . LEU A 1 70 ? 7.238 20.875 14.672 1 98.06 70 LEU A O 1
ATOM 572 N N . ALA A 1 71 ? 5.23 20.469 15.68 1 98.5 71 ALA A N 1
ATOM 573 C CA . ALA A 1 71 ? 5.422 19.016 15.695 1 98.5 71 ALA A CA 1
ATOM 574 C C . ALA A 1 71 ? 4.703 18.359 14.523 1 98.5 71 ALA A C 1
ATOM 576 O O . ALA A 1 71 ? 5.094 17.266 14.078 1 98.5 71 ALA A O 1
ATOM 577 N N . GLY A 1 72 ? 3.652 18.984 14.102 1 98.88 72 GLY A N 1
ATOM 578 C CA . GLY A 1 72 ? 2.891 18.359 13.031 1 98.88 72 GLY A CA 1
ATOM 579 C C . GLY A 1 72 ? 1.803 19.25 12.469 1 98.88 72 GLY A C 1
ATOM 580 O O . GLY A 1 72 ? 1.621 20.391 12.93 1 98.88 72 GLY A O 1
ATOM 581 N N . THR A 1 73 ? 1.167 18.766 11.438 1 98.94 73 THR A N 1
ATOM 582 C CA . THR A 1 73 ? 0.088 19.5 10.773 1 98.94 73 THR A CA 1
ATOM 583 C C . THR A 1 73 ? -0.959 18.531 10.227 1 98.94 73 THR A C 1
ATOM 585 O O . THR A 1 73 ? -0.658 17.375 9.961 1 98.94 73 THR A O 1
ATOM 588 N N . GLY A 1 74 ? -2.164 18.969 10.109 1 98.88 74 GLY A N 1
ATOM 589 C CA . GLY A 1 74 ? -3.275 18.266 9.484 1 98.88 74 GLY A CA 1
ATOM 590 C C . GLY A 1 74 ? -4.207 19.172 8.719 1 98.88 74 GLY A C 1
ATOM 591 O O . GLY A 1 74 ? -4.355 20.359 9.062 1 98.88 74 GLY A O 1
ATOM 592 N N . SER A 1 75 ? -4.793 18.656 7.695 1 98.81 75 SER A N 1
ATOM 593 C CA . SER A 1 75 ? -5.75 19.438 6.934 1 98.81 75 SER A CA 1
ATOM 594 C C . SER A 1 75 ? -6.855 18.578 6.352 1 98.81 75 SER A C 1
ATOM 596 O O . SER A 1 75 ? -6.742 17.344 6.336 1 98.81 75 SER A O 1
ATOM 598 N N . PHE A 1 76 ? -7.906 19.188 5.926 1 98.69 76 PHE A N 1
ATOM 599 C CA . PHE A 1 76 ? -9.047 18.5 5.336 1 98.69 76 PHE A CA 1
ATOM 600 C C . PHE A 1 76 ? -9.789 19.406 4.363 1 98.69 76 PHE A C 1
ATOM 602 O O . PHE A 1 76 ? -9.57 20.625 4.352 1 98.69 76 PHE A O 1
ATOM 609 N N . ASP A 1 77 ? -10.484 18.875 3.467 1 98.56 7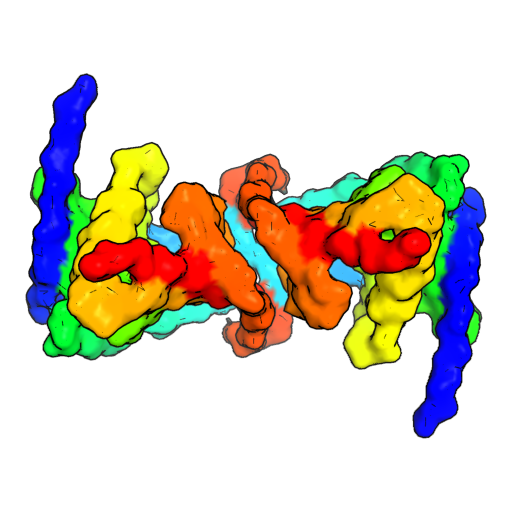7 ASP A N 1
ATOM 610 C CA . ASP A 1 77 ? -11.445 19.5 2.562 1 98.56 77 ASP A CA 1
ATOM 611 C C . ASP A 1 77 ? -12.773 18.75 2.561 1 98.56 77 ASP A C 1
ATOM 613 O O . ASP A 1 77 ? -12.867 17.641 2.029 1 98.56 77 ASP A O 1
ATOM 617 N N . ARG A 1 78 ? -13.812 19.391 3.123 1 97.88 78 ARG A N 1
ATOM 618 C CA . ARG A 1 78 ? -15.086 18.734 3.357 1 97.88 78 ARG A CA 1
ATOM 619 C C . ARG A 1 78 ? -14.906 17.484 4.211 1 97.88 78 ARG A C 1
ATOM 621 O O . ARG A 1 78 ? -14.477 17.562 5.363 1 97.88 78 ARG A O 1
ATOM 628 N N . ASN A 1 79 ? -15.227 16.375 3.713 1 98.5 79 ASN A N 1
ATOM 629 C CA . ASN A 1 79 ? -15.086 15.172 4.527 1 98.5 79 ASN A CA 1
ATOM 630 C C . ASN A 1 79 ? -13.805 14.406 4.184 1 98.5 79 ASN A C 1
ATOM 632 O O . ASN A 1 79 ? -13.672 13.227 4.516 1 98.5 79 ASN A O 1
ATOM 636 N N . HIS A 1 80 ? -12.883 15.055 3.539 1 98.88 80 HIS A N 1
ATOM 637 C CA . HIS A 1 80 ? -11.664 14.422 3.064 1 98.88 80 HIS A CA 1
ATOM 638 C C . HIS A 1 80 ? -10.438 14.961 3.797 1 98.88 80 HIS A C 1
ATOM 640 O O . HIS A 1 80 ? -10.117 16.141 3.684 1 98.88 80 HIS A O 1
ATOM 646 N N . ILE A 1 81 ? -9.766 14.102 4.543 1 98.81 81 ILE A N 1
ATOM 647 C CA . ILE A 1 81 ? -8.492 14.477 5.137 1 98.81 81 ILE A CA 1
ATOM 648 C C . ILE A 1 81 ? -7.406 14.484 4.062 1 98.81 81 ILE A C 1
ATOM 650 O O . ILE A 1 81 ? -7.215 13.492 3.355 1 98.81 81 ILE A O 1
ATOM 654 N N . THR A 1 82 ? -6.676 15.586 3.965 1 98.62 82 THR A N 1
ATOM 655 C CA . THR A 1 82 ? -5.832 15.797 2.795 1 98.62 82 THR A CA 1
ATOM 656 C C . THR A 1 82 ? -4.355 15.773 3.184 1 98.62 82 THR A C 1
ATOM 658 O O . THR A 1 82 ? -3.484 15.578 2.334 1 98.62 82 THR A O 1
ATOM 661 N N . ARG A 1 83 ? -4.023 16.031 4.422 1 98.69 83 ARG A N 1
ATOM 662 C CA . ARG A 1 83 ? -2.643 16.062 4.887 1 98.69 83 ARG A CA 1
ATOM 663 C C . ARG A 1 83 ? -2.557 15.711 6.371 1 98.69 83 ARG A C 1
ATOM 665 O O . ARG A 1 83 ? -3.334 16.219 7.18 1 98.69 83 ARG A O 1
ATOM 672 N N . VAL A 1 84 ? -1.698 14.859 6.734 1 98.88 84 VAL A N 1
ATOM 673 C CA . VAL A 1 84 ? -1.296 14.594 8.109 1 98.88 84 VAL A CA 1
ATOM 674 C C . VAL A 1 84 ? 0.197 14.273 8.164 1 98.88 84 VAL A C 1
ATOM 676 O O . VAL A 1 84 ? 0.633 13.234 7.652 1 98.88 84 VAL A O 1
ATOM 679 N N . TYR A 1 85 ? 0.947 15.172 8.688 1 98.88 85 TYR A N 1
ATOM 680 C CA . TYR A 1 85 ? 2.391 14.992 8.789 1 98.88 85 TYR A CA 1
ATOM 681 C C . TYR A 1 85 ? 2.885 15.312 10.195 1 98.88 85 TYR A C 1
ATOM 683 O O . TYR A 1 85 ? 2.453 16.297 10.797 1 98.88 85 TYR A O 1
ATOM 691 N N . VAL A 1 86 ? 3.689 14.531 10.68 1 98.88 86 VAL A N 1
ATOM 692 C CA . VAL A 1 86 ? 4.398 14.719 11.945 1 98.88 86 VAL A CA 1
ATOM 693 C C . VAL A 1 86 ? 5.906 14.711 11.695 1 98.88 86 VAL A C 1
ATOM 695 O O . VAL A 1 86 ? 6.422 13.828 11 1 98.88 86 VAL A O 1
ATOM 698 N N . ALA A 1 87 ? 6.574 15.695 12.227 1 98.75 87 ALA A N 1
ATOM 699 C CA . ALA A 1 87 ? 8.031 15.742 12.094 1 98.75 87 ALA A CA 1
ATOM 700 C C . ALA A 1 87 ? 8.672 14.453 12.602 1 98.75 87 ALA A C 1
ATOM 702 O O . ALA A 1 87 ? 8.234 13.898 13.609 1 98.75 87 ALA A O 1
ATOM 703 N N . PRO A 1 88 ? 9.766 14.055 11.914 1 98.56 88 PRO A N 1
ATOM 704 C CA . PRO A 1 88 ? 10.375 12.766 12.25 1 98.56 88 PRO A CA 1
ATOM 705 C C . PRO A 1 88 ? 10.711 12.641 13.734 1 98.56 88 PRO A C 1
ATOM 707 O O . PRO A 1 88 ? 10.492 11.578 14.328 1 98.56 88 PRO A O 1
ATOM 710 N N . GLU A 1 89 ? 11.156 13.648 14.336 1 97.56 89 GLU A N 1
ATOM 711 C CA . GLU A 1 89 ? 11.602 13.594 15.727 1 97.56 89 GLU A CA 1
ATOM 712 C C . GLU A 1 89 ? 10.422 13.445 16.688 1 97.56 89 GLU A C 1
ATOM 714 O O . GLU A 1 89 ? 10.602 13.141 17.859 1 97.56 89 GLU A O 1
ATOM 719 N N . PHE A 1 90 ? 9.203 13.625 16.203 1 97.88 90 PHE A N 1
ATOM 720 C CA . PHE A 1 90 ? 8.016 13.555 17.062 1 97.88 90 PHE A CA 1
ATOM 721 C C . PHE A 1 90 ? 7.152 12.359 16.672 1 97.88 90 PHE A C 1
ATOM 723 O O . PHE A 1 90 ? 6.051 12.188 17.203 1 97.88 90 PHE A O 1
ATOM 730 N N . GLN A 1 91 ? 7.559 11.562 15.75 1 97.5 91 GLN A N 1
ATOM 731 C CA . GLN A 1 91 ? 6.773 10.422 15.281 1 97.5 91 GLN A CA 1
ATOM 732 C C . GLN A 1 91 ? 6.762 9.297 16.312 1 97.5 91 GLN A C 1
ATOM 734 O O . GLN A 1 91 ? 7.668 9.203 17.141 1 97.5 91 GLN A O 1
ATOM 739 N N . ARG A 1 92 ? 5.699 8.555 16.266 1 96 92 ARG A N 1
ATOM 740 C CA . ARG A 1 92 ? 5.5 7.406 17.156 1 96 92 ARG A CA 1
ATOM 741 C C . ARG A 1 92 ? 5.391 7.848 18.609 1 96 92 ARG A C 1
ATOM 743 O O . ARG A 1 92 ? 5.828 7.133 19.516 1 96 92 ARG A O 1
ATOM 750 N N . GLN A 1 93 ? 4.91 9.008 18.766 1 96.69 93 GLN A N 1
ATOM 751 C CA . GLN A 1 93 ? 4.746 9.555 20.109 1 96.69 93 GLN A CA 1
ATOM 752 C C . GLN A 1 93 ? 3.311 10.023 20.344 1 96.69 93 GLN A C 1
ATOM 754 O O . GLN A 1 93 ? 3.029 10.719 21.328 1 96.69 93 GLN A O 1
ATOM 759 N N . GLY A 1 94 ? 2.453 9.766 19.391 1 96.88 94 GLY A N 1
ATOM 760 C CA . GLY A 1 94 ? 1.039 10.047 19.609 1 96.88 94 GLY A CA 1
ATOM 761 C C . GLY A 1 94 ? 0.569 11.305 18.906 1 96.88 94 GLY A C 1
ATOM 762 O O . GLY A 1 94 ? -0.627 11.602 18.875 1 96.88 94 GLY A O 1
ATOM 763 N N . TYR A 1 95 ? 1.44 12.055 18.266 1 98 95 TYR A N 1
ATOM 764 C CA . TYR A 1 95 ? 1.071 13.32 17.625 1 98 95 TYR A CA 1
ATOM 765 C C . TYR A 1 95 ? 0.14 13.078 16.438 1 98 95 TYR A C 1
ATOM 767 O O . TYR A 1 95 ? -0.803 13.844 16.219 1 98 95 TYR A O 1
ATOM 775 N N . GLY A 1 96 ? 0.44 12.047 15.68 1 98.19 96 GLY A N 1
ATOM 776 C CA . GLY A 1 96 ? -0.436 11.734 14.562 1 98.19 96 GLY A CA 1
ATOM 777 C C . GLY A 1 96 ? -1.861 11.438 14.992 1 98.19 96 GLY A C 1
ATOM 778 O O . GLY A 1 96 ? -2.812 11.953 14.406 1 98.19 96 GLY A O 1
ATOM 779 N N . SER A 1 97 ? -1.98 10.672 15.969 1 97.62 97 SER A N 1
ATOM 780 C CA . SER A 1 97 ? -3.293 10.344 16.516 1 97.62 97 SER A CA 1
ATOM 781 C C . SER A 1 97 ? -3.996 11.586 17.047 1 97.62 97 SER A C 1
ATOM 783 O O . SER A 1 97 ? -5.207 11.742 16.875 1 97.62 97 SER A O 1
ATOM 785 N N . PHE A 1 98 ? -3.256 12.367 17.703 1 97.94 98 PHE A N 1
ATOM 786 C CA . PHE A 1 98 ? -3.811 13.602 18.25 1 97.94 98 PHE A CA 1
ATOM 787 C C . PHE A 1 98 ? -4.34 14.492 17.141 1 97.94 98 PHE A C 1
ATOM 789 O O . PHE A 1 98 ? -5.449 15.023 17.234 1 97.94 98 PHE A O 1
ATOM 796 N N . ILE A 1 99 ? -3.578 14.656 16.078 1 98.5 99 ILE A N 1
ATOM 797 C CA . ILE A 1 99 ? -4.004 15.445 14.922 1 98.5 99 ILE A CA 1
ATOM 798 C C . ILE A 1 99 ? -5.289 14.852 14.344 1 98.5 99 ILE A C 1
ATOM 800 O O . ILE A 1 99 ? -6.246 15.578 14.078 1 98.5 99 ILE A O 1
ATOM 804 N N . MET A 1 100 ? -5.328 13.578 14.219 1 98.5 100 MET A N 1
ATOM 805 C CA . MET A 1 100 ? -6.492 12.906 13.648 1 98.5 100 MET A CA 1
ATOM 806 C C . MET A 1 100 ? -7.73 13.141 14.508 1 98.5 100 MET A C 1
ATOM 808 O O . MET A 1 100 ? -8.828 13.336 13.984 1 98.5 100 MET A O 1
ATOM 812 N N . GLU A 1 101 ? -7.566 13.078 15.789 1 97.88 101 GLU A N 1
ATOM 813 C CA . GLU A 1 101 ? -8.688 13.344 16.672 1 97.88 101 GLU A CA 1
ATOM 814 C C . GLU A 1 101 ? -9.289 14.719 16.406 1 97.88 101 GLU A C 1
ATOM 816 O O . GLU A 1 101 ? -10.516 14.875 16.375 1 97.88 101 GLU A O 1
ATOM 821 N N . GLN A 1 102 ? -8.461 15.695 16.266 1 97.81 102 GLN A N 1
ATOM 822 C CA . GLN A 1 102 ? -8.914 17.062 16 1 97.81 102 GLN A C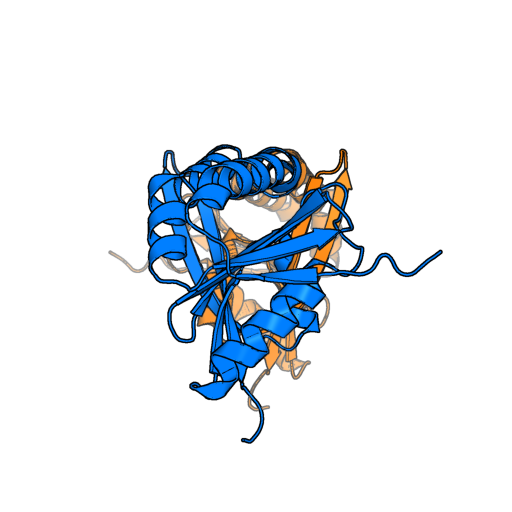A 1
ATOM 823 C C . GLN A 1 102 ? -9.641 17.141 14.656 1 97.81 102 GLN A C 1
ATOM 825 O O . GLN A 1 102 ? -10.695 17.766 14.555 1 97.81 102 GLN A O 1
ATOM 830 N N . LEU A 1 103 ? -9.062 16.547 13.617 1 98.25 103 LEU A N 1
ATOM 831 C CA . LEU A 1 103 ? -9.656 16.578 12.289 1 98.25 103 LEU A CA 1
ATOM 832 C C . LEU A 1 103 ? -10.992 15.8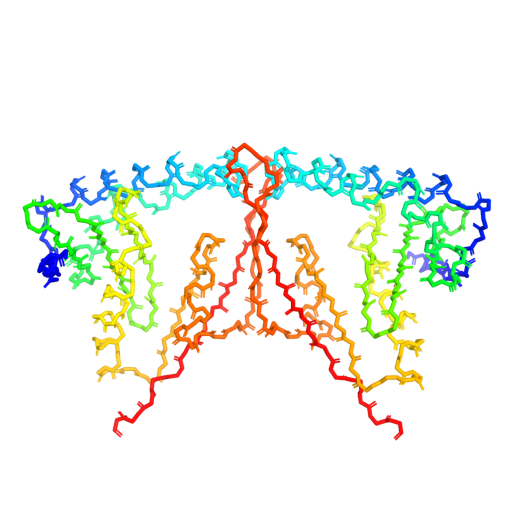52 12.266 1 98.25 103 LEU A C 1
ATOM 834 O O . LEU A 1 103 ? -11.969 16.344 11.695 1 98.25 103 LEU A O 1
ATOM 838 N N . GLU A 1 104 ? -10.984 14.711 12.867 1 98.12 104 GLU A N 1
ATOM 839 C CA . GLU A 1 104 ? -12.203 13.906 12.906 1 98.12 104 GLU A CA 1
ATOM 840 C C . GLU A 1 104 ? -13.328 14.641 13.625 1 98.12 104 GLU A C 1
ATOM 842 O O . GLU A 1 104 ? -14.492 14.57 13.211 1 98.12 104 GLU A O 1
ATOM 847 N N . GLU A 1 105 ? -13 15.258 14.711 1 96.81 105 GLU A N 1
ATOM 848 C CA . GLU A 1 105 ? -13.992 16.031 15.445 1 96.81 105 GLU A CA 1
ATOM 849 C C . GLU A 1 105 ? -14.586 17.141 14.57 1 96.81 105 GLU A C 1
ATOM 851 O O . GLU A 1 105 ? -15.805 17.328 14.547 1 96.81 105 GLU A O 1
ATOM 856 N N . ARG A 1 106 ? -13.82 17.828 13.898 1 96.25 106 ARG A N 1
ATOM 857 C CA . ARG A 1 106 ? -14.266 18.922 13.055 1 96.25 106 ARG A CA 1
ATOM 858 C C . ARG A 1 106 ? -15.117 18.422 11.891 1 96.25 106 ARG A C 1
ATOM 860 O O . ARG A 1 106 ? -16.188 18.953 11.625 1 96.25 106 ARG A O 1
ATOM 867 N N . ILE A 1 107 ? -14.648 17.453 11.203 1 97.69 107 ILE A N 1
ATOM 868 C CA . ILE A 1 107 ? -15.336 16.906 10.039 1 97.69 107 ILE A CA 1
ATOM 869 C C . ILE A 1 107 ? -16.656 16.266 10.477 1 97.69 107 ILE A C 1
ATOM 871 O O . ILE A 1 107 ? -17.672 16.406 9.805 1 97.69 107 ILE A O 1
ATOM 875 N N . GLY A 1 108 ? -16.562 15.602 11.578 1 96.5 108 GLY A N 1
ATOM 876 C CA . GLY A 1 108 ? -17.703 14.875 12.086 1 96.5 108 GLY A CA 1
ATOM 877 C C . GLY A 1 108 ? -18.859 15.781 12.461 1 96.5 108 GLY A C 1
ATOM 878 O O . GLY A 1 108 ? -20 15.32 12.617 1 96.5 108 GLY A O 1
ATOM 879 N N . GLN A 1 109 ? -18.688 17.047 12.617 1 95.62 109 GLN A N 1
ATOM 880 C CA . GLN A 1 109 ? -19.734 18 12.906 1 95.62 109 GLN A CA 1
ATOM 881 C C . GLN A 1 109 ? -20.656 18.188 11.703 1 95.62 109 GLN A C 1
ATOM 883 O O . GLN A 1 109 ? -21.828 18.531 11.867 1 95.62 109 GLN A O 1
ATOM 888 N N . TYR A 1 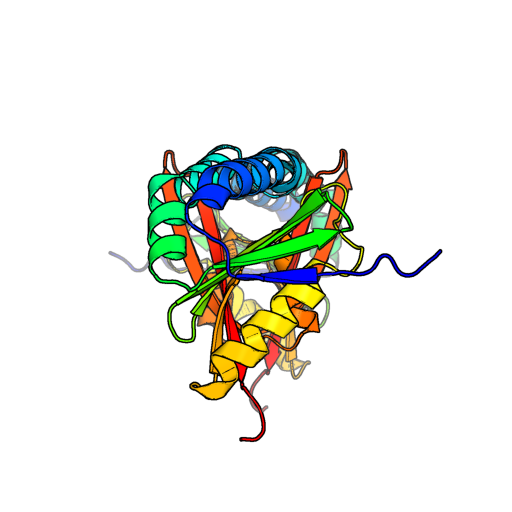110 ? -20.141 17.844 10.57 1 96.19 110 TYR A N 1
ATOM 889 C CA . TYR A 1 110 ? -20.891 18.234 9.375 1 96.19 110 TYR A CA 1
ATOM 890 C C . TYR A 1 110 ? -21.062 17.031 8.438 1 96.19 110 TYR A C 1
ATOM 892 O O . TYR A 1 110 ? -21.844 17.094 7.488 1 96.19 110 TYR A O 1
ATOM 900 N N . HIS A 1 111 ? -20.297 16.062 8.664 1 97.5 111 HIS A N 1
ATOM 901 C CA . HIS A 1 111 ? -20.312 14.914 7.77 1 97.5 111 HIS A CA 1
ATOM 902 C C . HIS A 1 111 ? -20.453 13.609 8.547 1 97.5 111 HIS A C 1
ATOM 904 O O . HIS A 1 111 ? -20 13.516 9.688 1 97.5 111 HIS A O 1
ATOM 910 N N . ASP A 1 112 ? -20.984 12.578 7.863 1 97.12 112 ASP A N 1
ATOM 911 C CA . ASP A 1 112 ? -21.219 11.297 8.523 1 97.12 112 ASP A CA 1
ATOM 912 C C . ASP A 1 112 ? -20.094 10.305 8.234 1 97.12 112 ASP A C 1
ATOM 914 O O . ASP A 1 112 ? -20.062 9.219 8.805 1 97.12 112 ASP A O 1
ATOM 918 N N . GLU A 1 113 ? -19.219 10.703 7.328 1 98.31 113 GLU A N 1
ATOM 919 C CA . GLU A 1 113 ? -18.062 9.852 7.012 1 98.31 113 GLU A CA 1
ATOM 920 C C . GLU A 1 113 ? -16.828 10.688 6.711 1 98.31 113 GLU A C 1
ATOM 922 O O . GLU A 1 113 ? -16.938 11.859 6.336 1 98.31 113 GLU A O 1
ATOM 927 N N . ILE A 1 114 ? -15.781 10.109 6.934 1 98.75 114 ILE A N 1
ATOM 928 C CA . ILE A 1 114 ? -14.477 10.711 6.652 1 98.75 114 ILE A CA 1
ATOM 929 C C . ILE A 1 114 ? -13.703 9.828 5.676 1 98.75 114 ILE A C 1
ATOM 931 O O . ILE A 1 114 ? -13.664 8.609 5.828 1 98.75 114 ILE A O 1
ATOM 935 N N . ILE A 1 115 ? -13.117 10.461 4.664 1 98.81 115 ILE A N 1
ATOM 936 C CA . ILE A 1 115 ? -12.336 9.766 3.643 1 98.81 115 ILE A CA 1
ATOM 937 C C . ILE A 1 115 ? -10.898 10.273 3.652 1 98.81 115 ILE A C 1
ATOM 939 O O . ILE A 1 115 ? -10.648 11.43 4 1 98.81 115 ILE A O 1
ATOM 943 N N . LEU A 1 116 ? -9.977 9.43 3.338 1 98.81 116 LEU A N 1
ATOM 944 C CA . LEU A 1 116 ? -8.602 9.875 3.15 1 98.81 116 LEU A CA 1
ATOM 945 C C . LEU A 1 116 ? -7.871 8.984 2.154 1 98.81 116 LEU A C 1
ATOM 947 O O . LEU A 1 116 ? -8.289 7.848 1.911 1 98.81 116 LEU A O 1
ATOM 951 N N . ASP A 1 117 ? -6.852 9.539 1.503 1 98.69 117 ASP A N 1
ATOM 952 C CA . ASP A 1 117 ? -5.895 8.797 0.691 1 98.69 117 ASP A CA 1
ATOM 953 C C . ASP A 1 117 ? -4.645 8.445 1.497 1 98.69 117 ASP A C 1
ATOM 955 O O . ASP A 1 117 ? -3.98 9.336 2.037 1 98.69 117 ASP A O 1
ATOM 959 N N . THR A 1 118 ? -4.312 7.234 1.557 1 98.06 118 THR A N 1
ATOM 960 C CA . THR A 1 118 ? -3.334 6.762 2.529 1 98.06 118 THR A CA 1
ATOM 961 C C . THR A 1 118 ? -1.985 6.512 1.861 1 98.06 118 THR A C 1
ATOM 963 O O . THR A 1 118 ? -1.914 5.867 0.814 1 98.06 118 THR A O 1
ATOM 966 N N . SER A 1 119 ? -0.943 7.047 2.475 1 97.75 119 SER A N 1
ATOM 967 C CA . SER A 1 119 ? 0.42 6.652 2.137 1 97.75 119 SER A CA 1
ATOM 968 C C . SER A 1 119 ? 0.876 5.465 2.98 1 97.75 119 SER A C 1
ATOM 970 O O . SER A 1 119 ? 0.265 5.152 4.004 1 97.75 119 SER A O 1
ATOM 972 N N . LEU A 1 120 ? 1.964 4.859 2.533 1 98.31 120 LEU A N 1
ATOM 973 C CA . LEU A 1 120 ? 2.449 3.633 3.158 1 98.31 120 LEU A CA 1
ATOM 974 C C . LEU A 1 120 ? 2.848 3.885 4.609 1 98.31 120 LEU A C 1
ATOM 976 O O . LEU A 1 120 ? 2.494 3.107 5.5 1 98.31 120 LEU A O 1
ATOM 980 N N . PRO A 1 121 ? 3.518 4.977 4.945 1 97.69 121 PRO A N 1
ATOM 981 C CA . PRO A 1 121 ? 3.943 5.156 6.332 1 97.69 121 PRO A CA 1
ATOM 982 C C . PRO A 1 121 ? 2.77 5.316 7.297 1 97.69 121 PRO A C 1
ATOM 984 O O . PRO A 1 121 ? 2.918 5.102 8.5 1 97.69 121 PRO A O 1
ATOM 987 N N . ALA A 1 122 ? 1.616 5.668 6.758 1 97.56 122 ALA A N 1
ATOM 988 C CA . ALA A 1 122 ? 0.519 6.055 7.641 1 97.56 122 ALA A CA 1
ATOM 989 C C . ALA A 1 122 ? -0.545 4.961 7.703 1 97.56 122 ALA A C 1
ATOM 991 O O . ALA A 1 122 ? -1.479 5.039 8.508 1 97.56 122 ALA A O 1
ATOM 992 N N . SER A 1 123 ? -0.471 3.943 6.91 1 97.38 123 SER A N 1
ATOM 993 C CA . SER A 1 123 ? -1.543 2.979 6.691 1 97.38 123 SER A CA 1
ATOM 994 C C . SER A 1 123 ? -1.948 2.293 7.988 1 97.38 123 SER A C 1
ATOM 996 O O . SER A 1 123 ? -3.137 2.199 8.305 1 97.38 123 SER A O 1
ATOM 998 N N . THR A 1 124 ? -1.026 1.846 8.789 1 96.69 124 THR A N 1
ATOM 999 C CA . THR A 1 124 ? -1.318 1.118 10.016 1 96.69 124 THR A CA 1
ATOM 1000 C C . THR A 1 124 ? -2.002 2.027 11.039 1 96.69 124 THR A C 1
ATOM 1002 O O . THR A 1 124 ? -2.879 1.584 11.781 1 96.69 124 THR A O 1
ATOM 1005 N N . MET A 1 125 ? -1.574 3.229 11.086 1 97.12 125 MET A N 1
ATOM 1006 C CA . MET A 1 125 ? -2.205 4.18 12 1 97.12 125 MET A CA 1
ATOM 1007 C C . MET A 1 125 ? -3.682 4.359 11.664 1 97.12 125 MET A C 1
ATOM 1009 O O . MET A 1 125 ? -4.531 4.344 12.555 1 97.12 125 MET A O 1
ATOM 1013 N N . TYR A 1 126 ? -3.949 4.574 10.367 1 98.31 126 TYR A N 1
ATOM 1014 C CA . TYR A 1 126 ? -5.332 4.797 9.953 1 98.31 126 TYR A CA 1
ATOM 1015 C C . TYR A 1 126 ? -6.184 3.562 10.211 1 98.31 126 TYR A C 1
ATOM 1017 O O . TYR A 1 126 ? -7.34 3.674 10.625 1 98.31 126 TYR A O 1
ATOM 1025 N N . GLU A 1 127 ? -5.582 2.418 9.922 1 97.94 127 GLU A N 1
ATOM 1026 C CA . GLU A 1 127 ? -6.289 1.177 10.227 1 97.94 127 GLU A CA 1
ATOM 1027 C C . GLU A 1 127 ? -6.648 1.089 11.703 1 97.94 127 GLU A C 1
ATOM 1029 O O . GLU A 1 127 ? -7.789 0.771 12.055 1 97.94 127 GLU A O 1
ATOM 1034 N N . ARG A 1 128 ? -5.738 1.33 12.578 1 97.06 128 ARG A N 1
ATOM 1035 C CA . ARG A 1 128 ? -5.953 1.255 14.016 1 97.06 128 ARG A CA 1
ATOM 1036 C C . ARG A 1 128 ? -7.027 2.244 14.461 1 97.06 128 ARG A C 1
ATOM 1038 O O . ARG A 1 128 ? -7.723 2.008 15.453 1 97.06 128 ARG A O 1
ATOM 1045 N N . ARG A 1 129 ? -7.23 3.25 13.75 1 97.38 129 ARG A N 1
ATOM 1046 C CA . ARG A 1 129 ? -8.203 4.281 14.094 1 97.38 129 ARG A CA 1
ATOM 1047 C C . ARG A 1 129 ? -9.578 3.945 13.531 1 97.38 129 ARG A C 1
ATOM 1049 O O . ARG A 1 129 ? -10.516 4.742 13.641 1 97.38 129 ARG A O 1
ATOM 1056 N N . GLY A 1 130 ? -9.617 2.871 12.82 1 97.56 130 GLY A N 1
ATOM 1057 C CA . GLY A 1 130 ? -10.922 2.391 12.391 1 97.56 130 GLY A CA 1
ATOM 1058 C C . GLY A 1 130 ? -11.203 2.652 10.922 1 97.56 130 GLY A C 1
ATOM 1059 O O . GLY A 1 130 ? -12.312 2.393 10.445 1 97.56 130 GLY A O 1
ATOM 1060 N N . TYR A 1 131 ? -10.242 3.178 10.195 1 98.56 131 TYR A N 1
ATOM 1061 C CA . TYR A 1 131 ? -10.438 3.363 8.766 1 98.56 131 TYR A CA 1
ATOM 1062 C C . TYR A 1 131 ? -10.352 2.033 8.023 1 98.56 131 TYR A C 1
ATOM 1064 O O . TYR A 1 131 ? -9.531 1.181 8.367 1 98.56 131 TYR A O 1
ATOM 1072 N N . LYS A 1 132 ? -11.172 1.925 6.992 1 98.06 132 LYS A N 1
ATOM 1073 C CA . LYS A 1 132 ? -11.195 0.724 6.164 1 98.06 132 LYS A CA 1
ATOM 1074 C C . LYS A 1 132 ? -10.914 1.059 4.699 1 98.06 132 LYS A C 1
ATOM 1076 O O . LYS A 1 132 ? -11.375 2.086 4.195 1 98.06 132 LYS A O 1
ATOM 1081 N N . THR A 1 133 ? -10.266 0.162 4.078 1 98.38 133 THR A N 1
ATOM 1082 C CA . THR A 1 133 ? -9.953 0.366 2.668 1 98.38 133 THR A CA 1
ATOM 1083 C C . THR A 1 133 ? -11.219 0.255 1.815 1 98.38 133 THR A C 1
ATOM 1085 O O . THR A 1 133 ? -11.938 -0.74 1.895 1 98.38 133 THR A O 1
ATOM 1088 N N . LEU A 1 134 ? -11.414 1.29 1.088 1 97.44 134 LEU A N 1
ATOM 1089 C CA . LEU A 1 134 ? -12.508 1.285 0.128 1 97.44 134 LEU A CA 1
ATOM 1090 C C . LEU A 1 134 ? -12.047 0.762 -1.228 1 97.44 134 LEU A C 1
ATOM 1092 O O . LEU A 1 134 ? -12.75 -0.021 -1.869 1 97.44 134 LEU A O 1
ATOM 1096 N N . ARG A 1 135 ? -10.914 1.254 -1.59 1 98 135 ARG A N 1
ATOM 1097 C CA . ARG A 1 135 ? -10.391 0.879 -2.898 1 98 135 ARG A CA 1
ATOM 1098 C C . ARG A 1 135 ? -8.906 1.234 -3.014 1 98 135 ARG A C 1
ATOM 1100 O O . ARG A 1 135 ? -8.375 1.976 -2.184 1 98 135 ARG A O 1
ATOM 1107 N N . HIS A 1 136 ? -8.305 0.681 -4.059 1 98.38 136 HIS A N 1
ATOM 1108 C CA . HIS A 1 136 ? -6.926 0.994 -4.41 1 98.38 136 HIS A CA 1
ATOM 1109 C C . HIS A 1 136 ? -6.863 1.865 -5.66 1 98.38 136 HIS A C 1
ATOM 1111 O O . HIS A 1 136 ? -7.617 1.653 -6.613 1 98.38 136 HIS A O 1
ATOM 1117 N N . GLU A 1 137 ? -5.969 2.789 -5.574 1 98.19 137 GLU A N 1
ATOM 1118 C CA . GLU A 1 137 ? -5.719 3.658 -6.719 1 98.19 137 GLU A CA 1
ATOM 1119 C C . GLU A 1 137 ? -4.246 3.641 -7.117 1 98.19 137 GLU A C 1
ATOM 1121 O O . GLU A 1 137 ? -3.385 3.273 -6.312 1 98.19 137 GLU A O 1
ATOM 1126 N N . ARG A 1 138 ? -3.996 3.959 -8.375 1 97.25 138 ARG A N 1
ATOM 1127 C CA . ARG A 1 138 ? -2.629 4.027 -8.875 1 97.25 138 ARG A CA 1
ATOM 1128 C C . ARG A 1 138 ? -2.443 5.23 -9.797 1 97.25 138 ARG A C 1
ATOM 1130 O O . ARG A 1 138 ? -3.342 5.574 -10.57 1 97.25 138 ARG A O 1
ATOM 1137 N N . ILE A 1 139 ? -1.3 5.898 -9.664 1 97.69 139 ILE A N 1
ATOM 1138 C CA . ILE A 1 139 ? -0.935 7.031 -10.508 1 97.69 139 ILE A CA 1
ATOM 1139 C C . ILE A 1 139 ? 0.473 6.832 -11.062 1 97.69 139 ILE A C 1
ATOM 1141 O O . ILE A 1 139 ? 1.377 6.402 -10.336 1 97.69 139 ILE A O 1
ATOM 1145 N N . ASP A 1 140 ? 0.574 7.059 -12.375 1 98.19 140 ASP A N 1
ATOM 1146 C CA . ASP A 1 140 ? 1.908 7.172 -12.961 1 98.19 140 ASP A CA 1
ATOM 1147 C C . ASP A 1 140 ? 2.535 8.523 -12.633 1 98.19 140 ASP A C 1
ATOM 1149 O O . ASP A 1 140 ? 2.08 9.562 -13.125 1 98.19 140 ASP A O 1
ATOM 1153 N N . VAL A 1 141 ? 3.619 8.477 -11.805 1 98.38 141 VAL A N 1
ATOM 1154 C CA . VAL A 1 141 ? 4.18 9.742 -11.344 1 98.38 141 VAL A CA 1
ATOM 1155 C C . VAL A 1 141 ? 5.324 10.164 -12.258 1 98.38 141 VAL A C 1
ATOM 1157 O O . VAL A 1 141 ? 6.078 11.086 -11.938 1 98.38 141 VAL A O 1
ATOM 1160 N N . GLY A 1 142 ? 5.523 9.492 -13.297 1 96.88 142 GLY A N 1
ATOM 1161 C CA . GLY A 1 142 ? 6.543 9.797 -14.289 1 96.88 142 GLY A CA 1
ATOM 1162 C C . GLY A 1 142 ? 7.621 8.734 -14.383 1 96.88 142 GLY A C 1
ATOM 1163 O O . GLY A 1 142 ? 8.023 8.156 -13.375 1 96.88 142 GLY A O 1
ATOM 1164 N N . GLY A 1 143 ? 8.172 8.414 -15.633 1 95.62 143 GLY A N 1
ATOM 1165 C CA . GLY A 1 143 ? 9.25 7.473 -15.859 1 95.62 143 GLY A CA 1
ATOM 1166 C C . GLY A 1 143 ? 8.844 6.031 -15.625 1 95.62 143 GLY A C 1
ATOM 1167 O O . GLY A 1 143 ? 9.688 5.191 -15.297 1 95.62 143 GLY A O 1
ATOM 1168 N N . GLY A 1 144 ? 7.598 5.77 -15.633 1 96.25 144 GLY A N 1
ATOM 1169 C CA . GLY A 1 144 ? 7.117 4.418 -15.406 1 96.25 144 GLY A CA 1
ATOM 1170 C C . GLY A 1 144 ? 6.957 4.078 -13.938 1 96.25 144 GLY A C 1
ATOM 1171 O O . GLY A 1 144 ? 6.539 2.973 -13.586 1 96.25 144 GLY A O 1
ATOM 1172 N N . VAL A 1 145 ? 7.254 5.031 -13.078 1 98.38 145 VAL A N 1
ATOM 1173 C CA . VAL A 1 145 ? 7.145 4.809 -11.641 1 98.38 145 VAL A CA 1
ATOM 1174 C C . VAL A 1 145 ? 5.699 5.023 -11.195 1 98.38 145 VAL A C 1
ATOM 1176 O O . VAL A 1 145 ? 5.043 5.977 -11.625 1 98.38 145 VAL A O 1
ATOM 1179 N N . MET A 1 146 ? 5.246 4.102 -10.32 1 98.69 146 MET A N 1
ATOM 1180 C CA . MET A 1 146 ? 3.838 4.09 -9.93 1 98.69 146 MET A CA 1
ATOM 1181 C C . MET A 1 146 ? 3.68 4.391 -8.445 1 98.69 146 MET A C 1
ATOM 1183 O O . MET A 1 146 ? 4.418 3.857 -7.617 1 98.69 146 MET A O 1
ATOM 1187 N N . LEU A 1 147 ? 2.805 5.242 -8.18 1 98.75 147 LEU A N 1
ATOM 1188 C CA . LEU A 1 147 ? 2.295 5.379 -6.82 1 98.75 147 LEU A CA 1
ATOM 1189 C C . LEU A 1 147 ? 0.989 4.609 -6.652 1 98.75 147 LEU A C 1
ATOM 1191 O O . LEU A 1 147 ? 0.017 4.863 -7.367 1 98.75 147 LEU A O 1
ATOM 1195 N N . VAL A 1 148 ? 1.001 3.719 -5.77 1 98.5 148 VAL A N 1
ATOM 1196 C CA . VAL A 1 148 ? -0.217 3.014 -5.383 1 98.5 148 VAL A CA 1
ATOM 1197 C C . VAL A 1 148 ? -0.629 3.434 -3.973 1 98.5 148 VAL A C 1
ATOM 1199 O O . VAL A 1 148 ? 0.213 3.531 -3.076 1 98.5 148 VAL A O 1
ATOM 1202 N N . TYR A 1 149 ? -1.873 3.723 -3.855 1 98.44 149 TYR A N 1
ATOM 1203 C CA . TYR A 1 149 ? -2.359 4.098 -2.531 1 98.44 149 TYR A CA 1
ATOM 1204 C C . TYR A 1 149 ? -3.793 3.625 -2.324 1 98.44 149 TYR A C 1
ATOM 1206 O O . TYR A 1 149 ? -4.473 3.24 -3.279 1 98.44 149 TYR A O 1
ATOM 1214 N N . GLU A 1 150 ? -4.199 3.633 -1.081 1 98.38 150 GLU A N 1
ATOM 1215 C CA . GLU A 1 150 ? -5.559 3.234 -0.721 1 98.38 150 GLU A CA 1
ATOM 1216 C C . GLU A 1 150 ? -6.418 4.449 -0.392 1 98.38 150 GLU A C 1
ATOM 1218 O O . GLU A 1 150 ? -5.949 5.398 0.242 1 98.38 150 GLU A O 1
ATOM 1223 N N . VAL A 1 151 ? -7.59 4.383 -0.869 1 98.69 151 VAL A N 1
ATOM 1224 C CA . VAL A 1 151 ? -8.641 5.254 -0.347 1 98.69 151 VAL A CA 1
ATOM 1225 C C . VAL A 1 151 ? -9.352 4.566 0.816 1 98.69 151 VAL A C 1
ATOM 1227 O O . VAL A 1 151 ? -9.875 3.463 0.664 1 98.69 151 VAL A O 1
ATOM 1230 N N . MET A 1 152 ? -9.312 5.246 1.99 1 98.81 152 MET A N 1
ATOM 1231 C CA . MET A 1 152 ? -9.914 4.66 3.186 1 98.81 152 MET A CA 1
ATOM 1232 C C . MET A 1 152 ? -11.039 5.535 3.715 1 98.81 152 MET A C 1
ATOM 1234 O O . MET A 1 152 ? -11.086 6.738 3.436 1 98.81 152 MET A O 1
ATOM 1238 N N . LYS A 1 153 ? -11.859 4.887 4.426 1 98.5 153 LYS A N 1
ATOM 1239 C CA . LYS A 1 153 ? -13.031 5.578 4.961 1 98.5 153 LYS A CA 1
ATOM 1240 C C . LYS A 1 153 ? -13.312 5.152 6.398 1 98.5 153 LYS A C 1
ATOM 1242 O O . LYS A 1 153 ? -13.039 4.008 6.777 1 98.5 153 LYS A O 1
ATOM 1247 N N . LYS A 1 154 ? -13.836 6.016 7.121 1 98.25 154 LYS A N 1
ATOM 1248 C CA . LYS A 1 154 ? -14.344 5.773 8.469 1 98.25 154 LYS A CA 1
ATOM 1249 C C . LYS A 1 154 ? -15.695 6.449 8.68 1 98.25 154 LYS A C 1
ATOM 1251 O O . LYS A 1 154 ? -15.875 7.617 8.328 1 98.25 154 LYS A O 1
ATOM 1256 N N . GLU A 1 155 ? -16.625 5.719 9.172 1 96.69 155 GLU A N 1
ATOM 1257 C CA . GLU A 1 155 ? -17.922 6.305 9.492 1 96.69 155 GLU A CA 1
ATOM 1258 C C . GLU A 1 155 ? -17.859 7.109 10.789 1 96.69 155 GLU A C 1
ATOM 1260 O O . GLU A 1 155 ? -17.234 6.684 11.766 1 96.69 155 GLU A O 1
ATOM 1265 N N . CYS A 1 156 ? -18.406 8.234 10.688 1 87.06 156 CYS A N 1
ATOM 1266 C CA . CYS A 1 156 ? -18.484 9.055 11.891 1 87.06 156 CYS A CA 1
ATOM 1267 C C . CYS A 1 156 ? -19.688 8.641 12.75 1 87.06 156 CYS A C 1
ATOM 1269 O O . CYS A 1 156 ? -20.75 8.344 12.227 1 87.06 156 CYS A O 1
ATOM 1271 N N . LYS A 1 157 ? -19.562 7.875 13.867 1 66.62 157 LYS A N 1
ATOM 1272 C CA . LYS A 1 157 ? -20.672 7.5 14.727 1 66.62 157 LYS A CA 1
ATOM 1273 C C . LYS A 1 157 ? -21.625 8.672 14.93 1 66.62 157 LYS A C 1
ATOM 1275 O O . LYS A 1 157 ? -21.25 9.828 14.766 1 66.62 157 LYS A O 1
ATOM 1280 N N . GLU A 1 158 ? -22.828 8.461 15.492 1 52.47 158 GLU A N 1
ATOM 1281 C CA . GLU A 1 158 ? -24.062 9.172 15.805 1 52.47 158 GLU A CA 1
ATOM 1282 C C . GLU A 1 158 ? -23.766 10.57 16.359 1 52.47 158 GLU A C 1
ATOM 1284 O O . GLU A 1 158 ? -22.906 10.727 17.219 1 52.47 158 GLU A O 1
ATOM 1289 N N . ARG A 1 159 ? -24.078 11.477 15.617 1 38.97 159 ARG A N 1
ATOM 1290 C CA . ARG A 1 159 ? -24.641 12.68 16.234 1 38.97 159 ARG A CA 1
ATOM 1291 C C . ARG A 1 159 ? -25.812 12.336 17.156 1 38.97 159 ARG A C 1
ATOM 1293 O O . ARG A 1 159 ? -26.578 11.406 16.875 1 38.97 159 ARG A O 1
ATOM 1300 N N . MET B 1 1 ? -8.18 -11.266 -32.562 1 32.97 1 MET B N 1
ATOM 1301 C CA . MET B 1 1 ? -6.984 -11.688 -31.828 1 32.97 1 MET B CA 1
ATOM 1302 C C . MET B 1 1 ? -7.195 -13.062 -31.188 1 32.97 1 MET B C 1
ATOM 1304 O O . MET B 1 1 ? -8.141 -13.25 -30.422 1 32.97 1 MET B O 1
ATOM 1308 N N . LYS B 1 2 ? -6.859 -14.055 -31.859 1 40 2 LYS B N 1
ATOM 1309 C CA . LYS B 1 2 ? -7.223 -15.414 -31.484 1 40 2 LYS B CA 1
ATOM 1310 C C . LYS B 1 2 ? -7.062 -15.617 -29.969 1 40 2 LYS B C 1
ATOM 1312 O O . LYS B 1 2 ? -6.043 -15.234 -29.391 1 40 2 LYS B O 1
ATOM 1317 N N . LYS B 1 3 ? -7.914 -15.523 -29.234 1 51.41 3 LYS B N 1
ATOM 1318 C CA . LYS B 1 3 ? -7.891 -15.781 -27.797 1 51.41 3 LYS B CA 1
ATOM 1319 C C . LYS B 1 3 ? -6.891 -16.875 -27.453 1 51.41 3 LYS B C 1
ATOM 1321 O O . LYS B 1 3 ? -7.086 -18.047 -27.812 1 51.41 3 LYS B O 1
ATOM 1326 N N . MET B 1 4 ? -5.496 -16.547 -27.375 1 62.03 4 MET B N 1
ATOM 1327 C CA . MET B 1 4 ? -4.422 -17.516 -27.156 1 62.03 4 MET B CA 1
ATOM 1328 C C . MET B 1 4 ? -4.777 -18.484 -26.031 1 62.03 4 MET B C 1
ATOM 1330 O O . MET B 1 4 ? -5.434 -18.094 -25.062 1 62.03 4 MET B O 1
ATOM 1334 N N . LYS B 1 5 ? -4.77 -19.719 -26.219 1 82.69 5 LYS B N 1
ATOM 1335 C CA . LYS B 1 5 ? -5.234 -20.781 -25.344 1 82.69 5 LYS B CA 1
ATOM 1336 C C . LYS B 1 5 ? -4.383 -20.875 -24.078 1 82.69 5 LYS B C 1
ATOM 1338 O O . LYS B 1 5 ? -3.172 -21.109 -24.156 1 82.69 5 LYS B O 1
ATOM 1343 N N . MET B 1 6 ? -4.715 -20.359 -22.938 1 93.06 6 MET B N 1
ATOM 1344 C CA . MET B 1 6 ? -4.062 -20.484 -21.625 1 93.06 6 MET B CA 1
ATOM 1345 C C . MET B 1 6 ? -4.238 -21.891 -21.062 1 93.06 6 MET B C 1
ATOM 1347 O O . MET B 1 6 ? -5.332 -22.453 -21.109 1 93.06 6 MET B O 1
ATOM 1351 N N . GLU B 1 7 ? -3.064 -22.484 -20.734 1 95.56 7 GLU B N 1
ATOM 1352 C CA . GLU B 1 7 ? -3.094 -23.797 -20.094 1 95.56 7 GLU B CA 1
ATOM 1353 C C . GLU B 1 7 ? -2.459 -23.75 -18.703 1 95.56 7 GLU B C 1
ATOM 1355 O O . GLU B 1 7 ? -1.347 -23.25 -18.547 1 95.56 7 GLU B O 1
ATOM 1360 N N . TYR B 1 8 ? -3.162 -24.281 -17.734 1 96.12 8 TYR B N 1
ATOM 1361 C CA . TYR B 1 8 ? -2.684 -24.328 -16.359 1 96.12 8 TYR B CA 1
ATOM 1362 C C . TYR B 1 8 ? -2.344 -25.75 -15.953 1 96.12 8 TYR B C 1
ATOM 1364 O O . TYR B 1 8 ? -3.154 -26.672 -16.141 1 96.12 8 TYR B O 1
ATOM 1372 N N . LYS B 1 9 ? -1.172 -25.969 -15.453 1 96.94 9 LYS B N 1
ATOM 1373 C CA . LYS B 1 9 ? -0.76 -27.312 -15.047 1 96.94 9 LYS B CA 1
ATOM 1374 C C . LYS B 1 9 ? 0.006 -27.266 -13.727 1 96.94 9 LYS B C 1
ATOM 1376 O O . LYS B 1 9 ? 0.545 -26.234 -13.344 1 96.94 9 LYS B O 1
ATOM 1381 N N . LYS B 1 10 ? 0.029 -28.406 -13.078 1 98 10 LYS B N 1
ATOM 1382 C CA . LYS B 1 10 ? 0.852 -28.547 -11.883 1 98 10 LYS B CA 1
ATOM 1383 C C . LYS B 1 10 ? 2.338 -28.516 -12.234 1 98 10 LYS B C 1
ATOM 1385 O O . LYS B 1 10 ? 2.766 -29.156 -13.195 1 98 10 LYS B O 1
ATOM 1390 N N . ALA B 1 11 ? 3.088 -27.781 -11.461 1 98.62 11 ALA B N 1
ATOM 1391 C CA . ALA B 1 11 ? 4.531 -27.703 -11.688 1 98.62 11 ALA B CA 1
ATOM 1392 C C . ALA B 1 11 ? 5.215 -29 -11.25 1 98.62 11 ALA B C 1
ATOM 1394 O O . ALA B 1 11 ? 4.781 -29.641 -10.289 1 98.62 11 ALA B O 1
ATOM 1395 N N . MET B 1 12 ? 6.219 -29.328 -11.945 1 97.69 12 MET B N 1
ATOM 1396 C CA . MET B 1 12 ? 7.074 -30.453 -11.594 1 97.69 12 MET B CA 1
ATOM 1397 C C . MET B 1 12 ? 8.461 -29.969 -11.172 1 97.69 12 MET B C 1
ATOM 1399 O O . MET B 1 12 ? 8.812 -28.812 -11.375 1 97.69 12 MET B O 1
ATOM 1403 N N . ALA B 1 13 ? 9.211 -30.906 -10.625 1 97 13 ALA B N 1
ATOM 1404 C CA . ALA B 1 13 ? 10.531 -30.562 -10.109 1 97 13 ALA B CA 1
ATOM 1405 C C . ALA B 1 13 ? 11.383 -29.891 -11.188 1 97 13 ALA B C 1
ATOM 1407 O O . ALA B 1 13 ? 12.109 -28.938 -10.906 1 97 13 ALA B O 1
ATOM 1408 N N . ASN B 1 14 ? 11.242 -30.391 -12.344 1 97.06 14 ASN B N 1
ATOM 1409 C CA . ASN B 1 14 ? 12.078 -29.891 -13.43 1 97.06 14 ASN B CA 1
ATOM 1410 C C . ASN B 1 14 ? 11.633 -28.5 -13.891 1 97.06 14 ASN B C 1
ATOM 1412 O O . ASN B 1 14 ? 12.336 -27.844 -14.656 1 97.06 14 ASN B O 1
ATOM 1416 N N . ASP B 1 15 ? 10.578 -28.016 -13.391 1 98 15 ASP B N 1
ATOM 1417 C CA . ASP B 1 15 ? 10.078 -26.688 -13.742 1 98 15 ASP B CA 1
ATOM 1418 C C . ASP B 1 15 ? 10.664 -25.609 -12.828 1 98 15 ASP B C 1
ATOM 1420 O O . ASP B 1 15 ? 10.57 -24.422 -13.117 1 98 15 ASP B O 1
ATOM 1424 N N . THR B 1 16 ? 11.297 -26.047 -11.781 1 98.56 16 THR B N 1
ATOM 1425 C CA . THR B 1 16 ? 11.703 -25.125 -10.719 1 98.56 16 THR B CA 1
ATOM 1426 C C . THR B 1 16 ? 12.562 -24 -11.281 1 98.56 16 THR B C 1
ATOM 1428 O O . THR B 1 16 ? 12.289 -22.812 -11.031 1 98.56 16 THR B O 1
ATOM 1431 N N . GLY B 1 17 ? 13.555 -24.312 -12.023 1 98.5 17 GLY B N 1
ATOM 1432 C CA . GLY B 1 17 ? 14.461 -23.312 -12.57 1 98.5 17 GLY B CA 1
ATOM 1433 C C . GLY B 1 17 ? 13.75 -22.281 -13.422 1 98.5 17 GLY B C 1
ATOM 1434 O O . GLY B 1 17 ? 14.031 -21.078 -13.32 1 98.5 17 GLY B O 1
ATOM 1435 N N . ARG B 1 18 ? 12.867 -22.703 -14.289 1 98.38 18 ARG B N 1
ATOM 1436 C CA . ARG B 1 18 ? 12.148 -21.797 -15.172 1 98.38 18 ARG B CA 1
ATOM 1437 C C . ARG B 1 18 ? 11.195 -20.906 -14.383 1 98.38 18 ARG B C 1
ATOM 1439 O O . ARG B 1 18 ? 10.977 -19.734 -14.742 1 98.38 18 ARG B O 1
ATOM 1446 N N . ILE B 1 19 ? 10.656 -21.453 -13.336 1 98.81 19 ILE B N 1
ATOM 1447 C CA . ILE B 1 19 ? 9.781 -20.672 -12.477 1 98.81 19 ILE B CA 1
ATOM 1448 C C . ILE B 1 19 ? 10.586 -19.578 -11.773 1 98.81 19 ILE B C 1
ATOM 1450 O O . ILE B 1 19 ? 10.18 -18.422 -11.734 1 98.81 19 ILE B O 1
ATOM 1454 N N . VAL B 1 20 ? 11.75 -19.953 -11.258 1 98.88 20 VAL B N 1
ATOM 1455 C CA . VAL B 1 20 ? 12.617 -19 -10.602 1 98.88 20 VAL B CA 1
ATOM 1456 C C . VAL B 1 20 ? 12.969 -17.859 -11.562 1 98.88 20 VAL B C 1
ATOM 1458 O O . VAL B 1 20 ? 12.883 -16.688 -11.211 1 98.88 20 VAL B O 1
ATOM 1461 N N . SER B 1 21 ? 13.312 -18.266 -12.758 1 98.88 21 SER B N 1
ATOM 1462 C CA . SER B 1 21 ? 13.703 -17.297 -13.766 1 98.88 21 SER B CA 1
ATOM 1463 C C . SER B 1 21 ? 12.555 -16.344 -14.086 1 98.88 21 SER B C 1
ATOM 1465 O O . SER B 1 21 ? 12.758 -15.133 -14.18 1 98.88 21 SER B O 1
ATOM 1467 N N . LEU B 1 22 ? 11.398 -16.828 -14.266 1 98.88 22 LEU B N 1
ATOM 1468 C CA . LEU B 1 22 ? 10.227 -16.016 -14.555 1 98.88 22 LEU B CA 1
ATOM 1469 C C . LEU B 1 22 ? 9.945 -15.047 -13.414 1 98.88 22 LEU B C 1
ATOM 1471 O O . LEU B 1 22 ? 9.742 -13.852 -13.648 1 98.88 22 LEU B O 1
ATOM 1475 N N . VAL B 1 23 ? 9.961 -15.547 -12.219 1 98.94 23 VAL B N 1
ATOM 1476 C CA . VAL B 1 23 ? 9.617 -14.758 -11.039 1 98.94 23 VAL B CA 1
ATOM 1477 C C . VAL B 1 23 ? 10.648 -13.648 -10.844 1 98.94 23 VAL B C 1
ATOM 1479 O O . VAL B 1 23 ? 10.289 -12.477 -10.703 1 98.94 23 VAL B O 1
ATOM 1482 N N . HIS B 1 24 ? 11.914 -13.984 -10.945 1 98.88 24 HIS B N 1
ATOM 1483 C CA . HIS B 1 24 ? 12.969 -13 -10.75 1 98.88 24 HIS B CA 1
ATOM 1484 C C . HIS B 1 24 ? 12.977 -11.969 -11.867 1 98.88 24 HIS B C 1
ATOM 1486 O O . HIS B 1 24 ? 13.164 -10.773 -11.625 1 98.88 24 HIS B O 1
ATOM 1492 N N . HIS B 1 25 ? 12.773 -12.445 -13.062 1 98.81 25 HIS B N 1
ATOM 1493 C CA . HIS B 1 25 ? 12.672 -11.516 -14.18 1 98.81 25 HIS B CA 1
ATOM 1494 C C . HIS B 1 25 ? 11.547 -10.508 -13.953 1 98.81 25 HIS B C 1
ATOM 1496 O O . HIS B 1 25 ? 11.727 -9.305 -14.172 1 98.81 25 HIS B O 1
ATOM 1502 N N . THR B 1 26 ? 10.422 -11 -13.5 1 98.88 26 THR B N 1
ATOM 1503 C CA . THR B 1 26 ? 9.266 -10.156 -13.25 1 98.88 26 THR B CA 1
ATOM 1504 C C . THR B 1 26 ? 9.547 -9.164 -12.117 1 98.88 26 THR B C 1
ATOM 1506 O O . THR B 1 26 ? 9.266 -7.973 -12.25 1 98.88 26 THR B O 1
ATOM 1509 N N . ILE B 1 27 ? 10.125 -9.633 -11.039 1 98.88 27 ILE B N 1
ATOM 1510 C CA . ILE B 1 27 ? 10.445 -8.773 -9.898 1 98.88 27 ILE B CA 1
ATOM 1511 C C . ILE B 1 27 ? 11.406 -7.672 -10.336 1 98.88 27 ILE B C 1
ATOM 1513 O O . ILE B 1 27 ? 11.148 -6.488 -10.102 1 98.88 27 ILE B O 1
ATOM 1517 N N . MET B 1 28 ? 12.398 -8.031 -11.055 1 98.69 28 MET B N 1
ATOM 1518 C CA . MET B 1 28 ? 13.469 -7.098 -11.406 1 98.69 28 MET B CA 1
ATOM 1519 C C . MET B 1 28 ? 12.977 -6.078 -12.43 1 98.69 28 MET B C 1
ATOM 1521 O O . MET B 1 28 ? 13.477 -4.949 -12.477 1 98.69 28 MET B O 1
ATOM 1525 N N . THR B 1 29 ? 12.039 -6.48 -13.164 1 98.62 29 THR B N 1
ATOM 1526 C CA . THR B 1 29 ? 11.57 -5.605 -14.234 1 98.62 29 THR B CA 1
ATOM 1527 C C . THR B 1 29 ? 10.43 -4.719 -13.75 1 98.62 29 THR B C 1
ATOM 1529 O O . THR B 1 29 ? 10.375 -3.533 -14.086 1 98.62 29 THR B O 1
ATOM 1532 N N . VAL B 1 30 ? 9.57 -5.219 -12.93 1 98.69 30 VAL B N 1
ATOM 1533 C CA . VAL B 1 30 ? 8.305 -4.551 -12.633 1 98.69 30 VAL B CA 1
ATOM 1534 C C . VAL B 1 30 ? 8.391 -3.881 -11.258 1 98.69 30 VAL B C 1
ATOM 1536 O O . VAL B 1 30 ? 7.973 -2.732 -11.094 1 98.69 30 VAL B O 1
ATOM 1539 N N . TYR B 1 31 ? 8.984 -4.477 -10.312 1 98.81 31 TYR B N 1
ATOM 1540 C CA . TYR B 1 31 ? 8.836 -4.074 -8.914 1 98.81 31 TYR B CA 1
ATOM 1541 C C . TYR B 1 31 ? 9.609 -2.789 -8.641 1 98.81 31 TYR B C 1
ATOM 1543 O O . TYR B 1 31 ? 9.211 -1.991 -7.785 1 98.81 31 TYR B O 1
ATOM 1551 N N . PRO B 1 32 ? 10.711 -2.502 -9.422 1 98.38 32 PRO B N 1
ATOM 1552 C CA . PRO B 1 32 ? 11.391 -1.225 -9.195 1 98.38 32 PRO B CA 1
ATOM 1553 C C . PRO B 1 32 ? 10.508 -0.02 -9.508 1 98.38 32 PRO B C 1
ATOM 1555 O O . PRO B 1 32 ? 10.812 1.101 -9.094 1 98.38 32 PRO B O 1
ATOM 1558 N N . GLN B 1 33 ? 9.461 -0.246 -10.227 1 98.38 33 GLN B N 1
ATOM 1559 C CA . GLN B 1 33 ? 8.516 0.823 -10.531 1 98.38 33 GLN B CA 1
ATOM 1560 C C . GLN B 1 33 ? 7.691 1.196 -9.297 1 98.38 33 GLN B C 1
ATOM 1562 O O . GLN B 1 33 ? 7.043 2.244 -9.273 1 98.38 33 GLN B O 1
ATOM 1567 N N . TYR B 1 34 ? 7.723 0.392 -8.273 1 98.69 34 TYR B N 1
ATOM 1568 C CA . TYR B 1 34 ? 6.809 0.543 -7.148 1 98.69 34 TYR B CA 1
ATOM 1569 C C . TYR B 1 34 ? 7.574 0.694 -5.84 1 98.69 34 TYR B C 1
ATOM 1571 O O . TYR B 1 34 ? 7.078 1.306 -4.887 1 98.69 34 TYR B O 1
ATOM 1579 N N . TYR B 1 35 ? 8.719 0.106 -5.812 1 98.69 35 TYR B N 1
ATOM 1580 C CA . TYR B 1 35 ? 9.406 -0.093 -4.539 1 98.69 35 TYR B CA 1
ATOM 1581 C C . TYR B 1 35 ? 10.844 0.396 -4.609 1 98.69 35 TYR B C 1
ATOM 1583 O O . TYR B 1 35 ? 11.453 0.408 -5.684 1 98.69 35 TYR B O 1
ATOM 1591 N N . PRO B 1 36 ? 11.438 0.726 -3.398 1 98.06 36 PRO B N 1
ATOM 1592 C CA . PRO B 1 36 ? 12.891 0.917 -3.369 1 98.06 36 PRO B CA 1
ATOM 1593 C C . PRO B 1 36 ? 13.656 -0.385 -3.576 1 98.06 36 PRO B C 1
ATOM 1595 O O . PRO B 1 36 ? 13.094 -1.472 -3.432 1 98.06 36 PRO B O 1
ATOM 1598 N N . GLU B 1 37 ? 14.883 -0.219 -3.895 1 97.81 37 GLU B N 1
ATOM 1599 C CA . GLU B 1 37 ? 15.742 -1.327 -4.305 1 97.81 37 GLU B CA 1
ATOM 1600 C C . GLU B 1 37 ? 15.773 -2.424 -3.244 1 97.81 37 GLU B C 1
ATOM 1602 O O . GLU B 1 37 ? 15.695 -3.611 -3.568 1 97.81 37 GLU B O 1
ATOM 1607 N N . LYS B 1 38 ? 15.859 -2.109 -1.977 1 98.31 38 LYS B N 1
ATOM 1608 C CA . LYS B 1 38 ? 15.992 -3.102 -0.915 1 98.31 38 LYS B CA 1
ATOM 1609 C C . LYS B 1 38 ? 14.75 -3.979 -0.821 1 98.31 38 LYS B C 1
ATOM 1611 O O . LYS B 1 38 ? 14.836 -5.16 -0.475 1 98.31 38 LYS B O 1
ATOM 1616 N N . VAL B 1 39 ? 13.617 -3.416 -1.106 1 98.81 39 VAL B N 1
ATOM 1617 C CA . VAL B 1 39 ? 12.383 -4.191 -1.098 1 98.81 39 VAL B CA 1
ATOM 1618 C C . VAL B 1 39 ? 12.367 -5.148 -2.289 1 98.81 39 VAL B C 1
ATOM 1620 O O . VAL B 1 39 ? 11.93 -6.297 -2.166 1 98.81 39 VAL B O 1
ATOM 1623 N N . VAL B 1 40 ? 12.836 -4.691 -3.418 1 98.69 40 VAL B N 1
ATOM 1624 C CA . VAL B 1 40 ? 12.953 -5.543 -4.598 1 98.69 40 VAL B CA 1
ATOM 1625 C C . VAL B 1 40 ? 13.852 -6.738 -4.285 1 98.69 40 VAL B C 1
ATOM 1627 O O . VAL B 1 40 ? 13.492 -7.883 -4.578 1 98.69 40 VAL B O 1
ATOM 1630 N N . ASP B 1 41 ? 14.945 -6.418 -3.641 1 98.62 41 ASP B N 1
ATOM 1631 C CA . ASP B 1 41 ? 15.867 -7.477 -3.24 1 98.62 41 ASP B CA 1
ATOM 1632 C C . ASP B 1 41 ? 15.195 -8.461 -2.293 1 98.62 41 ASP B C 1
ATOM 1634 O O . ASP B 1 41 ? 15.422 -9.672 -2.379 1 98.62 41 ASP B O 1
ATOM 1638 N N . PHE B 1 42 ? 14.461 -7.93 -1.431 1 98.81 42 PHE B N 1
ATOM 1639 C CA . PHE B 1 42 ? 13.758 -8.766 -0.473 1 98.81 42 PHE B CA 1
ATOM 1640 C C . PHE B 1 42 ? 12.867 -9.773 -1.191 1 98.81 42 PHE B C 1
ATOM 1642 O O . PHE B 1 42 ? 12.867 -10.961 -0.859 1 98.81 42 PHE B O 1
ATOM 1649 N N . PHE B 1 43 ? 12.117 -9.352 -2.164 1 98.81 43 PHE B N 1
ATOM 1650 C CA . PHE B 1 43 ? 11.227 -10.234 -2.902 1 98.81 43 PHE B CA 1
ATOM 1651 C C . PHE B 1 43 ? 12.016 -11.281 -3.672 1 98.81 43 PHE B C 1
ATOM 1653 O O . PHE B 1 43 ? 11.602 -12.445 -3.75 1 98.81 43 PHE B O 1
ATOM 1660 N N . CYS B 1 44 ? 13.086 -10.852 -4.273 1 98.75 44 CYS B N 1
ATOM 1661 C CA . CYS B 1 44 ? 13.938 -11.82 -4.949 1 98.75 44 CYS B CA 1
ATOM 1662 C C . CYS B 1 44 ? 14.43 -12.883 -3.975 1 98.75 44 CYS B C 1
ATOM 1664 O O . CYS B 1 44 ? 14.484 -14.07 -4.312 1 98.75 44 CYS B O 1
ATOM 1666 N N . GLY B 1 45 ? 14.773 -12.43 -2.783 1 98.56 45 GLY B N 1
ATOM 1667 C CA . GLY B 1 45 ? 15.211 -13.359 -1.756 1 98.56 45 GLY B CA 1
ATOM 1668 C C . GLY B 1 45 ? 14.10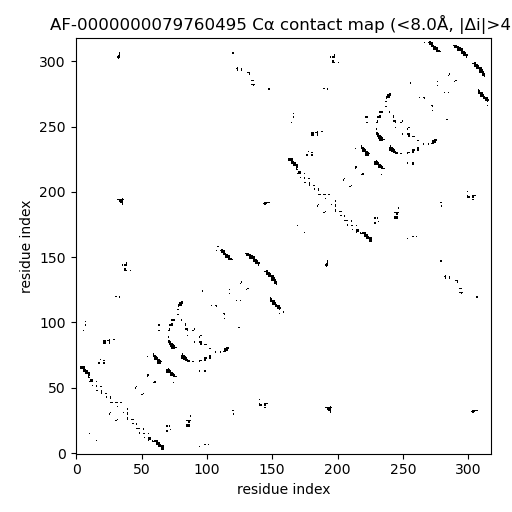2 -14.266 -1.262 1 98.56 45 GLY B C 1
ATOM 1669 O O . GLY B 1 45 ? 14.344 -15.438 -0.95 1 98.56 45 GLY B O 1
ATOM 1670 N N . LEU B 1 46 ? 12.938 -13.797 -1.172 1 98.56 46 LEU B N 1
ATOM 1671 C CA . LEU B 1 46 ? 11.773 -14.562 -0.723 1 98.56 46 LEU B CA 1
ATOM 1672 C C . LEU B 1 46 ? 11.438 -15.664 -1.716 1 98.56 46 LEU B C 1
ATOM 1674 O O . LEU B 1 46 ? 11.055 -16.766 -1.315 1 98.56 46 LEU B O 1
ATOM 1678 N N . HIS B 1 47 ? 11.57 -15.359 -2.99 1 98.69 47 HIS B N 1
ATOM 1679 C CA . HIS B 1 47 ? 11.242 -16.297 -4.051 1 98.69 47 HIS B CA 1
ATOM 1680 C C . HIS B 1 47 ? 12.5 -16.891 -4.676 1 98.69 47 HIS B C 1
ATOM 1682 O O . HIS B 1 47 ? 12.641 -16.906 -5.902 1 98.69 47 HIS B O 1
ATOM 1688 N N . CYS B 1 48 ? 13.336 -17.328 -3.828 1 98.62 48 CYS B N 1
ATOM 1689 C CA . CYS B 1 48 ? 14.578 -17.938 -4.27 1 98.62 48 CYS B CA 1
ATOM 1690 C C . CYS B 1 48 ? 14.344 -19.391 -4.672 1 98.62 48 CYS B C 1
ATOM 1692 O O . CYS B 1 48 ? 13.258 -19.938 -4.457 1 98.62 48 CYS B O 1
ATOM 1694 N N . GLU B 1 49 ? 15.344 -19.969 -5.262 1 98.69 49 GLU B N 1
ATOM 1695 C CA . GLU B 1 49 ? 15.227 -21.328 -5.785 1 98.69 49 GLU B CA 1
ATOM 1696 C C . GLU B 1 49 ? 14.867 -22.312 -4.676 1 98.69 49 GLU B C 1
ATOM 1698 O 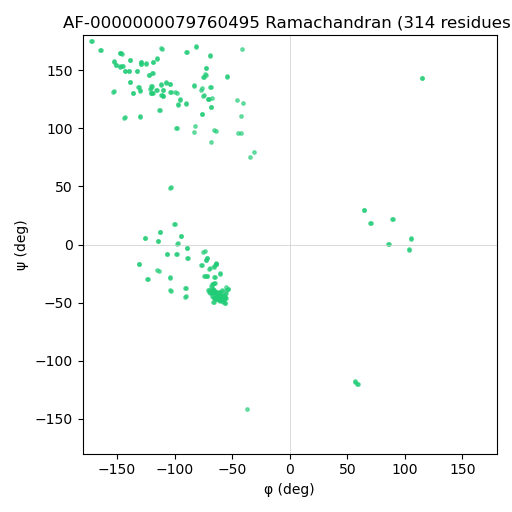O . GLU B 1 49 ? 14.016 -23.188 -4.867 1 98.69 49 GLU B O 1
ATOM 1703 N N . LYS B 1 50 ? 15.492 -22.219 -3.547 1 98.5 50 LYS B N 1
ATOM 1704 C CA . LYS B 1 50 ? 15.234 -23.125 -2.422 1 98.5 50 LYS B CA 1
ATOM 1705 C C . LYS B 1 50 ? 13.758 -23.094 -2.025 1 98.5 50 LYS B C 1
ATOM 1707 O O . LYS B 1 50 ? 13.133 -24.141 -1.876 1 98.5 50 LYS B O 1
ATOM 1712 N N . ASN B 1 51 ? 13.18 -21.922 -1.9 1 98.62 51 ASN B N 1
ATOM 1713 C CA . ASN B 1 51 ? 11.789 -21.781 -1.478 1 98.62 51 ASN B CA 1
ATOM 1714 C C . ASN B 1 51 ? 10.828 -22.266 -2.551 1 98.62 51 ASN B C 1
ATOM 1716 O O . ASN B 1 51 ? 9.828 -22.938 -2.24 1 98.62 51 ASN B O 1
ATOM 1720 N N . ILE B 1 52 ? 11.109 -21.969 -3.795 1 98.75 52 ILE B N 1
ATOM 1721 C CA . ILE B 1 52 ? 10.234 -22.375 -4.887 1 98.75 52 ILE B CA 1
ATOM 1722 C C . ILE B 1 52 ? 10.289 -23.891 -5.043 1 98.75 52 ILE B C 1
ATOM 1724 O O . ILE B 1 52 ? 9.25 -24.547 -5.23 1 98.75 52 ILE B O 1
ATOM 1728 N N . ARG B 1 53 ? 11.484 -24.453 -4.906 1 98.56 53 ARG B N 1
ATOM 1729 C CA . ARG B 1 53 ? 11.617 -25.891 -4.977 1 98.56 53 ARG B CA 1
ATOM 1730 C C . ARG B 1 53 ? 10.805 -26.578 -3.879 1 98.56 53 ARG B C 1
ATOM 1732 O O . ARG B 1 53 ? 10.109 -27.562 -4.133 1 98.56 53 ARG B O 1
ATOM 1739 N N . ARG B 1 54 ? 10.906 -26.094 -2.73 1 98.25 54 ARG B N 1
ATOM 1740 C CA . ARG B 1 54 ? 10.148 -26.625 -1.602 1 98.25 54 ARG B CA 1
ATOM 1741 C C . ARG B 1 54 ? 8.656 -26.625 -1.897 1 98.25 54 ARG B C 1
ATOM 1743 O O . ARG B 1 54 ? 7.969 -27.609 -1.638 1 98.25 54 ARG B O 1
ATOM 1750 N N . ASP B 1 55 ? 8.148 -25.531 -2.428 1 98.38 55 ASP B N 1
ATOM 1751 C CA . ASP B 1 55 ? 6.727 -25.406 -2.734 1 98.38 55 ASP B CA 1
ATOM 1752 C C . ASP B 1 55 ? 6.32 -26.375 -3.838 1 98.38 55 ASP B C 1
ATOM 1754 O O . ASP B 1 55 ? 5.227 -26.953 -3.801 1 98.38 55 ASP B O 1
ATOM 1758 N N . VAL B 1 56 ? 7.172 -26.531 -4.832 1 98.62 56 VAL B N 1
ATOM 1759 C CA . VAL B 1 56 ? 6.906 -27.469 -5.922 1 98.62 56 VAL B CA 1
ATOM 1760 C C . VAL B 1 56 ? 6.797 -28.891 -5.379 1 98.62 56 VAL B C 1
ATOM 1762 O O . VAL B 1 56 ? 5.891 -29.641 -5.75 1 98.62 56 VAL B O 1
ATOM 1765 N N . GLU B 1 57 ? 7.672 -29.203 -4.527 1 97.75 57 GLU B N 1
ATOM 1766 C CA . GLU B 1 57 ? 7.711 -30.547 -3.949 1 97.75 57 GLU B CA 1
ATOM 1767 C C . GLU B 1 57 ? 6.469 -30.828 -3.107 1 97.75 57 GLU B C 1
ATOM 1769 O O . GLU B 1 57 ? 6.004 -31.969 -3.029 1 97.75 57 GLU B O 1
ATOM 1774 N N . LYS B 1 58 ? 5.953 -29.812 -2.594 1 97.19 58 LYS B N 1
ATOM 1775 C CA . LYS B 1 58 ? 4.73 -29.953 -1.805 1 97.19 58 LYS B CA 1
ATOM 1776 C C . LYS B 1 58 ? 3.514 -30.141 -2.705 1 97.19 58 LYS B C 1
ATOM 1778 O O . LYS B 1 58 ? 2.439 -30.516 -2.234 1 97.19 58 LYS B O 1
ATOM 1783 N N . GLY B 1 59 ? 3.648 -29.812 -3.906 1 96.56 59 GLY B N 1
ATOM 1784 C CA . GLY B 1 59 ? 2.578 -30.016 -4.867 1 96.56 59 GLY B CA 1
ATOM 1785 C C . GLY B 1 59 ? 1.617 -28.844 -4.953 1 96.56 59 GLY B C 1
ATOM 1786 O O . GLY B 1 59 ? 0.517 -28.984 -5.496 1 96.56 59 GLY B O 1
ATOM 1787 N N . ASN B 1 60 ? 1.995 -27.625 -4.551 1 95 60 ASN B N 1
ATOM 1788 C CA . ASN B 1 60 ? 1.1 -26.484 -4.414 1 95 60 ASN B CA 1
ATOM 1789 C C . ASN B 1 60 ? 1.419 -25.391 -5.438 1 95 60 ASN B C 1
ATOM 1791 O O . ASN B 1 60 ? 1.031 -24.234 -5.266 1 95 60 ASN B O 1
ATOM 1795 N N . VAL B 1 61 ? 2.264 -25.75 -6.395 1 98.75 61 VAL B N 1
ATOM 1796 C CA . VAL B 1 61 ? 2.676 -24.766 -7.391 1 98.75 61 VAL B CA 1
ATOM 1797 C C . VAL B 1 61 ? 2.1 -25.125 -8.75 1 98.75 61 VAL B C 1
ATOM 1799 O O . VAL B 1 61 ? 2.219 -26.281 -9.195 1 98.75 61 VAL B O 1
ATOM 1802 N N . GLY B 1 62 ? 1.451 -24.156 -9.391 1 98.75 62 GLY B N 1
ATOM 1803 C CA . GLY B 1 62 ? 1.015 -24.297 -10.773 1 98.75 62 GLY B CA 1
ATOM 1804 C C . GLY B 1 62 ? 1.697 -23.328 -11.711 1 98.75 62 GLY B C 1
ATOM 1805 O O . GLY B 1 62 ? 2.309 -22.344 -11.273 1 98.75 62 GLY B O 1
ATOM 1806 N N . ILE B 1 63 ? 1.653 -23.656 -12.977 1 98.75 63 ILE B N 1
ATOM 1807 C CA . ILE B 1 63 ? 2.217 -22.797 -14.023 1 98.75 63 ILE B CA 1
ATOM 1808 C C . ILE B 1 63 ? 1.214 -22.656 -15.164 1 98.75 63 ILE B C 1
ATOM 1810 O O . ILE B 1 63 ? 0.385 -23.531 -15.391 1 98.75 63 ILE B O 1
ATOM 1814 N N . VAL B 1 64 ? 1.286 -21.531 -15.789 1 98.38 64 VAL B N 1
ATOM 1815 C CA . VAL B 1 64 ? 0.415 -21.266 -16.938 1 98.38 64 VAL B CA 1
ATOM 1816 C C . VAL B 1 64 ? 1.258 -21 -18.172 1 98.38 64 VAL B C 1
ATOM 1818 O O . VAL B 1 64 ? 2.264 -20.281 -18.109 1 98.38 64 VAL B O 1
ATOM 1821 N N . TYR B 1 65 ? 0.835 -21.594 -19.25 1 97.06 65 TYR B N 1
ATOM 1822 C CA . TYR B 1 65 ? 1.521 -21.422 -20.531 1 97.06 65 TYR B CA 1
ATOM 1823 C C . TYR B 1 65 ? 0.665 -20.641 -21.516 1 97.06 65 TYR B C 1
ATOM 1825 O O . TYR B 1 65 ? -0.56 -20.781 -21.531 1 97.06 65 TYR B O 1
ATOM 1833 N N . SER B 1 66 ? 1.266 -19.766 -22.188 1 95.69 66 SER B N 1
ATOM 1834 C CA . SER B 1 66 ? 0.76 -19.234 -23.453 1 95.69 66 SER B CA 1
ATOM 1835 C C . SER B 1 66 ? 1.415 -19.922 -24.641 1 95.69 66 SER B C 1
ATOM 1837 O O . SER B 1 66 ? 2.52 -19.547 -25.047 1 95.69 66 SER B O 1
ATOM 1839 N N . GLY B 1 67 ? 0.747 -20.859 -25.25 1 91.88 67 GLY B N 1
ATOM 1840 C CA . GLY B 1 67 ? 1.456 -21.734 -26.156 1 91.88 67 GLY B CA 1
ATOM 1841 C C . GLY B 1 67 ? 2.592 -22.5 -25.5 1 91.88 67 GLY B C 1
ATOM 1842 O O . GLY B 1 67 ? 2.379 -23.203 -24.516 1 91.88 67 GLY B O 1
ATOM 1843 N N . GLU B 1 68 ? 3.814 -22.266 -26.016 1 92.25 68 GLU B N 1
ATOM 1844 C CA . GLU B 1 68 ? 4.961 -22.984 -25.469 1 92.25 68 GLU B CA 1
ATOM 1845 C C . GLU B 1 68 ? 5.711 -22.125 -24.453 1 92.25 68 GLU B C 1
ATOM 1847 O O . GLU B 1 68 ? 6.676 -22.594 -23.828 1 92.25 68 GLU B O 1
ATOM 1852 N N . ARG B 1 69 ? 5.254 -21 -24.25 1 95.62 69 ARG B N 1
ATOM 1853 C CA . ARG B 1 69 ? 5.961 -20.062 -23.375 1 95.62 69 ARG B CA 1
ATOM 1854 C C . ARG B 1 69 ? 5.359 -20.062 -21.969 1 95.62 69 ARG B C 1
ATOM 1856 O O . ARG B 1 69 ? 4.137 -19.984 -21.812 1 95.62 69 ARG B O 1
ATOM 1863 N N . LEU B 1 70 ? 6.262 -20.188 -21 1 98.12 70 LEU B N 1
ATOM 1864 C CA . LEU B 1 70 ? 5.82 -20.047 -19.609 1 98.12 70 LEU B CA 1
ATOM 1865 C C . LEU B 1 70 ? 5.41 -18.609 -19.328 1 98.12 70 LEU B C 1
ATOM 1867 O O . LEU B 1 70 ? 6.25 -17.703 -19.344 1 98.12 70 LEU B O 1
ATOM 1871 N N . ALA B 1 71 ? 4.117 -18.406 -18.969 1 98.5 71 ALA B N 1
ATOM 1872 C CA . ALA B 1 71 ? 3.574 -17.062 -18.875 1 98.5 71 ALA B CA 1
ATOM 1873 C C . ALA B 1 71 ? 3.445 -16.625 -17.406 1 98.5 71 ALA B C 1
ATOM 1875 O O . ALA B 1 71 ? 3.475 -15.43 -17.109 1 98.5 71 ALA B O 1
ATOM 1876 N N . GLY B 1 72 ? 3.266 -17.594 -16.578 1 98.88 72 GLY B N 1
ATOM 1877 C CA . GLY B 1 72 ? 3.064 -17.219 -15.188 1 98.88 72 GLY B CA 1
ATOM 1878 C C . GLY B 1 72 ? 3.049 -18.422 -14.25 1 98.88 72 GLY B C 1
ATOM 1879 O O . GLY B 1 72 ? 3.18 -19.562 -14.688 1 98.88 72 GLY B O 1
ATOM 1880 N N . THR B 1 73 ? 2.975 -18.125 -12.977 1 98.94 73 THR B N 1
ATOM 1881 C CA . THR B 1 73 ? 2.947 -19.156 -11.945 1 98.94 73 THR B CA 1
ATOM 1882 C C . THR B 1 73 ? 2.104 -18.703 -10.758 1 98.94 73 THR B C 1
ATOM 1884 O O . THR B 1 73 ? 1.927 -17.5 -10.531 1 98.94 73 THR B O 1
ATOM 1887 N N . GLY B 1 74 ? 1.554 -19.625 -10.047 1 98.88 74 GLY B N 1
ATOM 1888 C CA . GLY B 1 74 ? 0.824 -19.422 -8.805 1 98.88 74 GLY B CA 1
ATOM 1889 C C . GLY B 1 74 ? 1.05 -20.531 -7.789 1 98.88 74 GLY B C 1
ATOM 1890 O O . GLY B 1 74 ? 1.301 -21.672 -8.164 1 98.88 74 GLY B O 1
ATOM 1891 N N . SER B 1 75 ? 0.985 -20.172 -6.555 1 98.81 75 SER B N 1
ATOM 1892 C CA . SER B 1 75 ? 1.13 -21.188 -5.516 1 98.81 75 SER B CA 1
ATOM 1893 C C . SER B 1 75 ? 0.303 -20.844 -4.281 1 98.81 75 SER B C 1
ATOM 1895 O O . SER B 1 75 ? -0.179 -19.703 -4.148 1 98.81 75 SER B O 1
ATOM 1897 N N . PHE B 1 76 ? 0.115 -21.812 -3.443 1 98.69 76 PHE B N 1
ATOM 1898 C CA . PHE B 1 76 ? -0.648 -21.625 -2.213 1 98.69 76 PHE B CA 1
ATOM 1899 C C . PHE B 1 76 ? -0.191 -22.609 -1.146 1 98.69 76 PHE B C 1
ATOM 1901 O O . PHE B 1 76 ? 0.522 -23.578 -1.444 1 98.69 76 PHE B O 1
ATOM 1908 N N . ASP B 1 77 ? -0.413 -22.328 0.066 1 98.56 77 ASP B N 1
ATOM 1909 C CA . ASP B 1 77 ? -0.265 -23.172 1.241 1 98.56 77 ASP B CA 1
ATOM 1910 C C . ASP B 1 77 ? -1.519 -23.141 2.111 1 98.56 77 ASP B C 1
ATOM 1912 O O . ASP B 1 77 ? -1.792 -22.125 2.768 1 98.56 77 ASP B O 1
ATOM 1916 N N . ARG B 1 78 ? -2.256 -24.25 2.152 1 97.88 78 ARG B N 1
ATOM 1917 C CA . ARG B 1 78 ? -3.566 -24.297 2.793 1 97.88 78 ARG B CA 1
ATOM 1918 C C . ARG B 1 78 ? -4.504 -23.25 2.189 1 97.88 78 ARG B C 1
ATOM 1920 O O . ARG B 1 78 ? -4.82 -23.312 1 1 97.88 78 ARG B O 1
ATOM 1927 N N . ASN B 1 79 ? -4.938 -22.344 2.947 1 98.5 79 ASN B N 1
ATOM 1928 C CA . ASN B 1 79 ? -5.855 -21.359 2.391 1 98.5 79 ASN B CA 1
ATOM 1929 C C . ASN B 1 79 ? -5.137 -20.062 2.061 1 98.5 79 ASN B C 1
ATOM 1931 O O . ASN B 1 79 ? -5.777 -19.016 1.899 1 98.5 79 ASN B O 1
ATOM 1935 N N . HIS B 1 80 ? -3.838 -20.094 1.968 1 98.88 80 HIS B N 1
ATOM 1936 C CA . HIS B 1 80 ? -3.027 -18.906 1.751 1 98.88 80 HIS B CA 1
ATOM 1937 C C . HIS B 1 80 ? -2.359 -18.938 0.38 1 98.88 80 HIS B C 1
ATOM 1939 O O . HIS B 1 80 ? -1.534 -19.812 0.105 1 98.88 80 HIS B O 1
ATOM 1945 N N . ILE B 1 81 ? -2.723 -18 -0.473 1 98.81 81 ILE B N 1
ATOM 1946 C CA . ILE B 1 81 ? -2.012 -17.828 -1.735 1 98.81 81 ILE B CA 1
ATOM 1947 C C . ILE B 1 81 ? -0.658 -17.172 -1.482 1 98.81 81 ILE B C 1
ATOM 1949 O O . ILE B 1 81 ? -0.585 -16.109 -0.86 1 98.81 81 ILE B O 1
ATOM 1953 N N . THR B 1 82 ? 0.401 -17.766 -1.997 1 98.62 82 THR B N 1
ATOM 1954 C CA . THR B 1 82 ? 1.736 -17.375 -1.56 1 98.62 82 THR B CA 1
ATOM 1955 C C . THR B 1 82 ? 2.52 -16.75 -2.709 1 98.62 82 THR B C 1
ATOM 1957 O O . THR B 1 82 ? 3.506 -16.047 -2.482 1 98.62 82 THR B O 1
ATOM 1960 N N . ARG B 1 83 ? 2.158 -17.016 -3.924 1 98.69 83 ARG B N 1
ATOM 1961 C CA . ARG B 1 83 ? 2.855 -16.484 -5.094 1 98.69 83 ARG B CA 1
ATOM 1962 C C . ARG B 1 83 ? 1.918 -16.391 -6.289 1 98.69 83 ARG B C 1
ATOM 1964 O O . ARG B 1 83 ? 1.172 -17.328 -6.582 1 98.69 83 ARG B O 1
ATOM 1971 N N . VAL B 1 84 ? 1.896 -15.297 -6.941 1 98.88 84 VAL B N 1
ATOM 1972 C CA . VAL B 1 84 ? 1.271 -15.102 -8.242 1 98.88 84 VAL B CA 1
ATOM 1973 C C . VAL B 1 84 ? 2.113 -14.141 -9.078 1 98.88 84 VAL B C 1
ATOM 1975 O O . VAL B 1 84 ? 2.221 -12.961 -8.758 1 98.88 84 VAL B O 1
ATOM 1978 N N . TYR B 1 85 ? 2.738 -14.648 -10.07 1 98.94 85 TYR B N 1
ATOM 1979 C CA . TYR B 1 85 ? 3.584 -13.844 -10.945 1 98.94 85 TYR B CA 1
ATOM 1980 C C . TYR B 1 85 ? 3.271 -14.125 -12.406 1 98.94 85 TYR B C 1
ATOM 1982 O O . TYR B 1 85 ? 3.088 -15.273 -12.805 1 98.94 85 TYR B O 1
ATOM 1990 N N . VAL B 1 86 ? 3.182 -13.148 -13.141 1 98.88 86 VAL B N 1
ATOM 1991 C CA . VAL B 1 86 ? 3.033 -13.188 -14.594 1 98.88 86 VAL B CA 1
ATOM 1992 C C . VAL B 1 86 ? 4.199 -12.453 -15.25 1 98.88 86 VAL B C 1
ATOM 1994 O O . VAL B 1 86 ? 4.543 -11.336 -14.852 1 98.88 86 VAL B O 1
ATOM 1997 N N . ALA B 1 87 ? 4.812 -13.086 -16.203 1 98.75 87 ALA B N 1
ATOM 1998 C CA . ALA B 1 87 ? 5.902 -12.438 -16.938 1 98.75 87 ALA B CA 1
ATOM 1999 C C . ALA B 1 87 ? 5.457 -11.102 -17.516 1 98.75 87 ALA B C 1
ATOM 2001 O O . ALA B 1 87 ? 4.328 -10.969 -18 1 98.75 87 ALA B O 1
ATOM 2002 N N . PRO B 1 88 ? 6.406 -10.141 -17.516 1 98.56 88 PRO B N 1
ATOM 2003 C CA . PRO B 1 88 ? 6.043 -8.789 -17.938 1 98.56 88 PRO B CA 1
ATOM 2004 C C . PRO B 1 88 ? 5.371 -8.758 -19.312 1 98.56 88 PRO B C 1
ATOM 2006 O O . PRO B 1 88 ? 4.391 -8.031 -19.516 1 98.56 88 PRO B O 1
ATOM 2009 N N . GLU B 1 89 ? 5.793 -9.539 -20.203 1 97.56 89 GLU B N 1
ATOM 2010 C CA . GLU B 1 89 ? 5.285 -9.508 -21.578 1 97.56 89 GLU B CA 1
ATOM 2011 C C . GLU B 1 89 ? 3.871 -10.07 -21.656 1 97.56 89 GLU B C 1
ATOM 2013 O O . GLU B 1 89 ? 3.186 -9.906 -22.672 1 97.56 89 GLU B O 1
ATOM 2018 N N . PHE B 1 90 ? 3.385 -10.703 -20.609 1 97.88 90 PHE B N 1
ATOM 2019 C CA . PHE B 1 90 ? 2.059 -11.312 -20.609 1 97.88 90 PHE B CA 1
ATOM 2020 C C . PHE B 1 90 ? 1.137 -10.609 -19.625 1 97.88 90 PHE B C 1
ATOM 2022 O O . PHE B 1 90 ? 0.007 -11.047 -19.406 1 97.88 90 PHE B O 1
ATOM 2029 N N . GLN B 1 91 ? 1.582 -9.578 -18.984 1 97.56 91 GLN B N 1
ATOM 2030 C CA . GLN B 1 91 ? 0.787 -8.867 -17.984 1 97.56 91 GLN B CA 1
ATOM 2031 C C . GLN B 1 91 ? -0.324 -8.055 -18.641 1 97.56 91 GLN B C 1
ATOM 2033 O O . GLN B 1 91 ? -0.22 -7.684 -19.812 1 97.56 91 GLN B O 1
ATOM 2038 N N . ARG B 1 92 ? -1.361 -7.883 -17.891 1 96.06 92 ARG B N 1
ATOM 2039 C CA . ARG B 1 92 ? -2.525 -7.113 -18.312 1 96.06 92 ARG B CA 1
ATOM 2040 C C . ARG B 1 92 ? -3.223 -7.777 -19.5 1 96.06 92 ARG B C 1
ATOM 2042 O O . ARG B 1 92 ? -3.762 -7.094 -20.375 1 96.06 92 ARG B O 1
ATOM 2049 N N . GLN B 1 93 ? -3.105 -9.047 -19.531 1 96.69 93 GLN B N 1
ATOM 2050 C CA . GLN B 1 93 ? -3.729 -9.812 -20.609 1 96.69 93 GLN B CA 1
ATOM 2051 C C . GLN B 1 93 ? -4.629 -10.906 -20.062 1 96.69 93 GLN B C 1
ATOM 2053 O O . GLN B 1 93 ? -5.062 -11.797 -20.797 1 96.69 93 GLN B O 1
ATOM 2058 N N . GLY B 1 94 ? -4.797 -10.93 -18.75 1 96.88 94 GLY B N 1
ATOM 2059 C CA . GLY B 1 94 ? -5.754 -11.852 -18.156 1 96.88 94 GLY B CA 1
ATOM 2060 C C . GLY B 1 94 ? -5.098 -13.055 -17.516 1 96.88 94 GLY B C 1
ATOM 2061 O O . GLY B 1 94 ? -5.766 -13.859 -16.859 1 96.88 94 GLY B O 1
ATOM 2062 N N . TYR B 1 95 ? -3.797 -13.203 -17.609 1 98 95 TYR B N 1
ATOM 2063 C CA . TYR B 1 95 ? -3.107 -14.375 -17.078 1 98 95 TYR B CA 1
ATOM 2064 C C . TYR B 1 95 ? -3.182 -14.406 -15.555 1 98 95 TYR B C 1
ATOM 2066 O O . TYR B 1 95 ? -3.352 -15.477 -14.961 1 98 95 TYR B O 1
ATOM 2074 N N . GLY B 1 96 ? -3.004 -13.25 -14.953 1 98.19 96 GLY B N 1
ATOM 2075 C CA . GLY B 1 96 ? -3.113 -13.203 -13.508 1 98.19 96 GLY B CA 1
ATOM 2076 C C . GLY B 1 96 ? -4.469 -13.656 -12.992 1 98.19 96 GLY B C 1
ATOM 2077 O O . GLY B 1 96 ? -4.543 -14.461 -12.062 1 98.19 96 GLY B O 1
ATOM 2078 N N . SER B 1 97 ? -5.465 -13.211 -13.602 1 97.62 97 SER B N 1
ATOM 2079 C CA . SER B 1 97 ? -6.82 -13.609 -13.25 1 97.62 97 SER B CA 1
ATOM 2080 C C . SER B 1 97 ? -7.035 -15.102 -13.469 1 97.62 97 SER B C 1
ATOM 2082 O O . SER B 1 97 ? -7.688 -15.766 -12.664 1 97.62 97 SER B O 1
ATOM 2084 N N . PHE B 1 98 ? -6.543 -15.539 -14.547 1 97.94 98 PHE B N 1
ATOM 2085 C CA . PHE B 1 98 ? -6.672 -16.953 -14.867 1 97.94 98 PHE B CA 1
ATOM 2086 C C . PHE B 1 98 ? -5.988 -17.812 -13.805 1 97.94 98 PHE B C 1
ATOM 2088 O O . PHE B 1 98 ? -6.562 -18.797 -13.328 1 97.94 98 PHE B O 1
ATOM 2095 N N . ILE B 1 99 ? -4.793 -17.438 -13.398 1 98.56 99 ILE B N 1
ATOM 2096 C CA . ILE B 1 99 ? -4.066 -18.141 -12.352 1 98.56 99 ILE B CA 1
ATOM 2097 C C . ILE B 1 99 ? -4.883 -18.125 -11.062 1 98.56 99 ILE B C 1
ATOM 2099 O O . ILE B 1 99 ? -5.051 -19.156 -10.406 1 98.56 99 ILE B O 1
ATOM 2103 N N . MET B 1 100 ? -5.418 -17.016 -10.734 1 98.5 100 MET B N 1
ATOM 2104 C CA . MET B 1 100 ? -6.199 -16.859 -9.508 1 98.5 100 MET B CA 1
ATOM 2105 C C . MET B 1 100 ? -7.43 -17.766 -9.531 1 98.5 100 MET B C 1
ATOM 2107 O O . MET B 1 100 ? -7.793 -18.359 -8.516 1 98.5 100 MET B O 1
ATOM 2111 N N . GLU B 1 101 ? -8.07 -17.844 -10.648 1 97.94 101 GLU B N 1
ATOM 2112 C CA . GLU B 1 101 ? -9.227 -18.719 -10.766 1 97.94 101 GLU B CA 1
ATOM 2113 C C . GLU B 1 101 ? -8.852 -20.172 -10.422 1 97.94 101 GLU B C 1
ATOM 2115 O O . GLU B 1 101 ? -9.594 -20.844 -9.711 1 97.94 101 GLU B O 1
ATOM 2120 N N . GLN B 1 102 ? -7.754 -20.609 -10.93 1 97.81 102 GLN B N 1
ATOM 2121 C CA . GLN B 1 102 ? -7.293 -21.969 -10.664 1 97.81 102 GLN B CA 1
ATOM 2122 C C . GLN B 1 102 ? -6.988 -22.156 -9.18 1 97.81 102 GLN B C 1
ATOM 2124 O O . GLN B 1 102 ? -7.371 -23.172 -8.594 1 97.81 102 GLN B O 1
ATOM 2129 N N . LEU B 1 103 ? -6.273 -21.219 -8.586 1 98.25 103 LEU B N 1
ATOM 2130 C CA . LEU B 1 103 ? -5.91 -21.312 -7.176 1 98.25 103 LEU B CA 1
ATOM 2131 C C . LEU B 1 103 ? -7.148 -21.281 -6.289 1 98.25 103 LEU B C 1
ATOM 2133 O O . LEU B 1 103 ? -7.262 -22.062 -5.344 1 98.25 103 LEU B O 1
ATOM 2137 N N . GLU B 1 104 ? -8.008 -20.375 -6.594 1 98.12 104 GLU B N 1
ATOM 2138 C CA . GLU B 1 104 ? -9.234 -20.234 -5.809 1 98.12 104 GLU B CA 1
ATOM 2139 C C . GLU B 1 104 ? -10.07 -21.5 -5.863 1 98.12 104 GLU B C 1
ATOM 2141 O O . GLU B 1 104 ? -10.664 -21.906 -4.859 1 98.12 104 GLU B O 1
ATOM 2146 N N . GLU B 1 105 ? -10.18 -22.062 -7.035 1 96.81 105 GLU B N 1
ATOM 2147 C CA . GLU B 1 105 ? -10.922 -23.312 -7.184 1 96.81 105 GLU B CA 1
ATOM 2148 C C . GLU B 1 105 ? -10.328 -24.406 -6.309 1 96.81 105 GLU B C 1
ATOM 2150 O O . GLU B 1 105 ? -11.055 -25.125 -5.621 1 96.81 105 GLU B O 1
ATOM 2155 N N . ARG B 1 106 ? -9.109 -24.547 -6.309 1 96.31 106 ARG B N 1
ATOM 2156 C CA . ARG B 1 106 ? -8.438 -25.594 -5.543 1 96.31 106 ARG B CA 1
ATOM 2157 C C . ARG B 1 106 ? -8.586 -25.359 -4.047 1 96.31 106 ARG B C 1
ATOM 2159 O O . ARG B 1 106 ? -8.938 -26.281 -3.301 1 96.31 106 ARG B O 1
ATOM 2166 N N . ILE B 1 107 ? -8.305 -24.188 -3.594 1 97.69 107 ILE B N 1
ATOM 2167 C CA . ILE B 1 107 ? -8.367 -23.844 -2.176 1 97.69 107 ILE B CA 1
ATOM 2168 C C . ILE B 1 107 ? -9.805 -23.969 -1.683 1 97.69 107 ILE B C 1
ATOM 2170 O O . ILE B 1 107 ? -10.055 -24.453 -0.578 1 97.69 107 ILE B O 1
ATOM 2174 N N . GLY B 1 108 ? -10.672 -23.516 -2.537 1 96.5 108 GLY B N 1
ATOM 2175 C CA . GLY B 1 108 ? -12.086 -23.484 -2.18 1 96.5 108 GLY B CA 1
ATOM 2176 C C . GLY B 1 108 ? -12.664 -24.875 -1.963 1 96.5 108 GLY B C 1
ATOM 2177 O O . GLY B 1 108 ? -13.742 -25.016 -1.377 1 96.5 108 GLY B O 1
ATOM 2178 N N . GLN B 1 109 ? -12.055 -25.906 -2.391 1 95.75 109 GLN B N 1
ATOM 2179 C CA . GLN B 1 109 ? -12.5 -27.281 -2.174 1 95.75 109 GLN B CA 1
ATOM 2180 C C . GLN B 1 109 ? -12.359 -27.688 -0.707 1 95.75 109 GLN B C 1
ATOM 2182 O O . GLN B 1 109 ? -13.094 -28.547 -0.221 1 95.75 109 GLN B O 1
ATOM 2187 N N . TYR B 1 110 ? -11.523 -26.953 -0.042 1 96.31 110 TYR B N 1
ATOM 2188 C CA . TYR B 1 110 ? -11.172 -27.453 1.287 1 96.31 110 TYR B CA 1
ATOM 2189 C C . TYR B 1 110 ? -11.312 -26.344 2.328 1 96.31 110 TYR B C 1
ATOM 2191 O O . TYR B 1 110 ? -11.289 -26.609 3.531 1 96.31 110 TYR B O 1
ATOM 2199 N N . HIS B 1 111 ? -11.359 -25.172 1.873 1 97.5 111 HIS B N 1
ATOM 2200 C CA . HIS B 1 111 ? -11.391 -24.031 2.791 1 97.5 111 HIS B CA 1
ATOM 2201 C C . HIS B 1 111 ? -12.523 -23.078 2.441 1 97.5 111 HIS B C 1
ATOM 2203 O O . HIS B 1 111 ? -12.914 -22.969 1.275 1 97.5 111 HIS B O 1
ATOM 2209 N N . ASP B 1 112 ? -12.977 -22.312 3.453 1 97.12 112 ASP B N 1
ATOM 2210 C CA . ASP B 1 112 ? -14.102 -21.406 3.26 1 97.12 112 ASP B CA 1
ATOM 2211 C C . ASP B 1 112 ? -13.625 -19.969 3.006 1 97.12 112 ASP B C 1
ATOM 2213 O O . ASP B 1 112 ? -14.43 -19.094 2.689 1 97.12 112 ASP B O 1
ATOM 2217 N N . GLU B 1 113 ? -12.32 -19.781 3.17 1 98.38 113 GLU B N 1
ATOM 2218 C CA . GLU B 1 113 ? -11.75 -18.453 2.902 1 98.38 113 GLU B CA 1
ATOM 2219 C C . GLU B 1 113 ? -10.344 -18.578 2.318 1 98.38 113 GLU B C 1
ATOM 2221 O O . GLU B 1 113 ? -9.672 -19.594 2.508 1 98.38 113 GLU B O 1
ATOM 2226 N N . ILE B 1 114 ? -10.023 -17.625 1.626 1 98.75 114 ILE B N 1
ATOM 2227 C CA . ILE B 1 114 ? -8.695 -17.5 1.022 1 98.75 114 ILE B CA 1
ATOM 2228 C C . ILE B 1 114 ? -8.016 -16.234 1.509 1 98.75 114 ILE B C 1
ATOM 2230 O O . ILE B 1 114 ? -8.641 -15.164 1.553 1 98.75 114 ILE B O 1
ATOM 2234 N N . ILE B 1 115 ? -6.746 -16.344 1.89 1 98.81 115 ILE B N 1
ATOM 2235 C CA . ILE B 1 115 ? -5.953 -15.227 2.383 1 98.81 115 ILE B CA 1
ATOM 2236 C C . ILE B 1 115 ? -4.742 -15.023 1.479 1 98.81 115 ILE B C 1
ATOM 2238 O O . ILE B 1 115 ? -4.23 -15.977 0.883 1 98.81 115 ILE B O 1
ATOM 2242 N N . LEU B 1 116 ? -4.324 -13.812 1.335 1 98.81 116 LEU B N 1
ATOM 2243 C CA . LEU B 1 116 ? -3.07 -13.547 0.636 1 98.81 116 LEU B CA 1
ATOM 2244 C C . LEU B 1 116 ? -2.414 -12.273 1.162 1 98.81 116 LEU B C 1
ATOM 2246 O O . LEU B 1 116 ? -3.082 -11.43 1.765 1 98.81 116 LEU B O 1
ATOM 2250 N N . ASP B 1 117 ? -1.091 -12.195 1.021 1 98.75 117 ASP B N 1
ATOM 2251 C CA . ASP B 1 117 ? -0.313 -10.977 1.248 1 98.75 117 ASP B CA 1
ATOM 2252 C C . ASP B 1 117 ? -0.08 -10.227 -0.058 1 98.75 117 ASP B C 1
ATOM 2254 O O . ASP B 1 117 ? 0.469 -10.781 -1.013 1 98.75 117 ASP B O 1
ATOM 2258 N N . THR B 1 118 ? -0.437 -9.023 -0.105 1 98.12 118 THR B N 1
ATOM 2259 C CA . THR B 1 118 ? -0.541 -8.305 -1.371 1 98.12 118 THR B CA 1
ATOM 2260 C C . THR B 1 118 ? 0.645 -7.367 -1.558 1 98.12 118 THR B C 1
ATOM 2262 O O . THR B 1 118 ? 0.99 -6.605 -0.65 1 98.12 118 THR B O 1
ATOM 2265 N N . SER B 1 119 ? 1.257 -7.445 -2.732 1 97.75 119 SER B N 1
ATOM 2266 C CA . SER B 1 119 ? 2.195 -6.418 -3.17 1 97.75 119 SER B CA 1
ATOM 2267 C C . SER B 1 119 ? 1.484 -5.309 -3.938 1 97.75 119 SER B C 1
ATOM 2269 O O . SER B 1 119 ? 0.34 -5.48 -4.363 1 97.75 119 SER B O 1
ATOM 2271 N N . LEU B 1 120 ? 2.197 -4.207 -4.102 1 98.31 120 LEU B N 1
ATOM 2272 C CA . LEU B 1 120 ? 1.604 -3.012 -4.695 1 98.31 120 LEU B CA 1
ATOM 2273 C C . LEU B 1 120 ? 1.165 -3.279 -6.133 1 98.31 120 LEU B C 1
ATOM 2275 O O . LEU B 1 120 ? 0.06 -2.902 -6.527 1 98.31 120 LEU B O 1
ATOM 2279 N N . PRO B 1 121 ? 1.933 -3.986 -6.949 1 97.75 121 PRO B N 1
ATOM 2280 C CA . PRO B 1 121 ? 1.516 -4.168 -8.344 1 97.75 121 PRO B CA 1
ATOM 2281 C C . PRO B 1 121 ? 0.242 -5.004 -8.469 1 97.75 121 PRO B C 1
ATOM 2283 O O . PRO B 1 121 ? -0.437 -4.941 -9.5 1 97.75 121 PRO B O 1
ATOM 2286 N N . ALA B 1 122 ? -0.072 -5.734 -7.43 1 97.62 122 ALA B N 1
ATOM 2287 C CA . ALA B 1 122 ? -1.146 -6.715 -7.57 1 97.62 122 ALA B CA 1
ATOM 2288 C C . ALA B 1 122 ? -2.408 -6.254 -6.848 1 97.62 122 ALA B C 1
ATOM 2290 O O . ALA B 1 122 ? -3.465 -6.879 -6.977 1 97.62 122 ALA B O 1
ATOM 2291 N N . SER B 1 123 ? -2.373 -5.219 -6.102 1 97.44 123 SER B N 1
ATOM 2292 C CA . SER B 1 123 ? -3.422 -4.828 -5.164 1 97.44 123 SER B CA 1
ATOM 2293 C C . SER B 1 123 ? -4.75 -4.617 -5.879 1 97.44 123 SER B C 1
ATOM 2295 O O . SER B 1 123 ? -5.785 -5.125 -5.438 1 97.44 123 SER B O 1
ATOM 2297 N N . THR B 1 124 ? -4.777 -3.924 -6.977 1 96.75 124 THR B N 1
ATOM 2298 C CA . THR B 1 124 ? -6.008 -3.613 -7.695 1 96.75 124 THR B CA 1
ATOM 2299 C C . THR B 1 124 ? -6.633 -4.883 -8.266 1 96.75 124 THR B C 1
ATOM 2301 O O . THR B 1 124 ? -7.859 -5.012 -8.305 1 96.75 124 THR B O 1
ATOM 2304 N N . MET B 1 125 ? -5.828 -5.742 -8.734 1 97.19 125 MET B N 1
ATOM 2305 C CA . MET B 1 125 ? -6.336 -7.008 -9.258 1 97.19 125 MET B CA 1
ATOM 2306 C C . MET B 1 125 ? -7.07 -7.789 -8.18 1 97.19 125 MET B C 1
ATOM 2308 O O . MET B 1 125 ? -8.164 -8.305 -8.414 1 97.19 125 MET B O 1
ATOM 2312 N N . TYR B 1 126 ? -6.418 -7.895 -7.02 1 98.38 126 TYR B N 1
ATOM 2313 C CA . TYR B 1 126 ? -7.023 -8.656 -5.938 1 98.38 126 TYR B CA 1
ATOM 2314 C C . TYR B 1 126 ? -8.32 -8.008 -5.469 1 98.38 126 TYR B C 1
ATOM 2316 O O . TYR B 1 126 ? -9.297 -8.703 -5.176 1 98.38 126 TYR B O 1
ATOM 2324 N N . GLU B 1 127 ? -8.273 -6.699 -5.398 1 98.06 127 GLU B N 1
ATOM 2325 C CA . GLU B 1 127 ? -9.492 -5.98 -5.047 1 98.06 127 GLU B CA 1
ATOM 2326 C C . GLU B 1 127 ? -10.617 -6.297 -6.027 1 98.06 127 GLU B C 1
ATOM 2328 O O . GLU B 1 127 ? -11.742 -6.594 -5.617 1 98.06 127 GLU B O 1
ATOM 2333 N N . ARG B 1 128 ? -10.383 -6.223 -7.285 1 97.19 128 ARG B N 1
ATOM 2334 C CA . ARG B 1 128 ? -11.383 -6.48 -8.32 1 97.19 128 ARG B CA 1
ATOM 2335 C C . ARG B 1 128 ? -11.914 -7.906 -8.219 1 97.19 128 ARG B C 1
ATOM 2337 O O . ARG B 1 128 ? -13.062 -8.172 -8.594 1 97.19 128 ARG B O 1
ATOM 2344 N N . ARG B 1 129 ? -11.188 -8.766 -7.688 1 97.38 129 ARG B N 1
ATOM 2345 C CA . ARG B 1 129 ? -11.57 -10.172 -7.574 1 97.38 129 ARG B CA 1
ATOM 2346 C C . ARG B 1 129 ? -12.344 -10.422 -6.281 1 97.38 129 ARG B C 1
ATOM 2348 O O . ARG B 1 129 ? -12.688 -11.562 -5.965 1 97.38 129 ARG B O 1
ATOM 2355 N N . GLY B 1 130 ? -12.461 -9.383 -5.52 1 97.69 130 GLY B N 1
ATOM 2356 C CA . GLY B 1 130 ? -13.336 -9.492 -4.363 1 97.69 130 GLY B CA 1
ATOM 2357 C C . GLY B 1 130 ? -12.578 -9.625 -3.057 1 97.69 130 GLY B C 1
ATOM 2358 O O . GLY B 1 130 ? -13.18 -9.836 -2 1 97.69 130 GLY B O 1
ATOM 2359 N N . TYR B 1 131 ? -11.266 -9.523 -3.088 1 98.56 131 TYR B N 1
ATOM 2360 C CA . TYR B 1 131 ? -10.5 -9.555 -1.849 1 98.56 131 TYR B CA 1
ATOM 2361 C C . TYR B 1 131 ? -10.625 -8.234 -1.096 1 98.56 131 TYR B C 1
ATOM 2363 O O . TYR B 1 131 ? -10.648 -7.164 -1.705 1 98.56 131 TYR B O 1
ATOM 2371 N N . LYS B 1 132 ? -10.648 -8.352 0.222 1 98.06 132 LYS B N 1
ATOM 2372 C CA . LYS B 1 132 ? -10.742 -7.184 1.093 1 98.06 132 LYS B CA 1
ATOM 2373 C C . LYS B 1 132 ? -9.57 -7.125 2.064 1 98.06 132 LYS B C 1
ATOM 2375 O O . LYS B 1 132 ? -9.125 -8.156 2.57 1 98.06 132 LYS B O 1
ATOM 2380 N N . THR B 1 133 ? -9.188 -5.953 2.34 1 98.38 133 THR B N 1
ATOM 2381 C CA . THR B 1 133 ? -8.078 -5.773 3.271 1 98.38 133 THR B CA 1
ATOM 2382 C C . THR B 1 133 ? -8.5 -6.125 4.691 1 98.38 133 THR B C 1
ATOM 2384 O O . THR B 1 133 ? -9.5 -5.598 5.199 1 98.38 133 THR B O 1
ATOM 2387 N N . LEU B 1 134 ? -7.75 -6.992 5.234 1 97.38 134 LEU B N 1
ATOM 2388 C CA . LEU B 1 134 ? -7.957 -7.348 6.633 1 97.38 134 LEU B CA 1
ATOM 2389 C C . LEU B 1 134 ? -7.105 -6.469 7.547 1 97.38 134 LEU B C 1
ATOM 2391 O O . LEU B 1 134 ? -7.582 -6.004 8.586 1 97.38 134 LEU B O 1
ATOM 2395 N N . ARG B 1 135 ? -5.895 -6.34 7.117 1 98 135 ARG B N 1
ATOM 2396 C CA . ARG B 1 135 ? -4.961 -5.566 7.934 1 98 135 ARG B CA 1
ATOM 2397 C C . ARG B 1 135 ? -3.723 -5.184 7.133 1 98 135 ARG B C 1
ATOM 2399 O O . ARG B 1 135 ? -3.492 -5.711 6.047 1 98 135 ARG B O 1
ATOM 2406 N N . HIS B 1 136 ? -2.969 -4.258 7.727 1 98.38 136 HIS B N 1
ATOM 2407 C CA . HIS B 1 136 ? -1.685 -3.84 7.176 1 98.38 136 HIS B CA 1
ATOM 2408 C C . HIS B 1 136 ? -0.527 -4.379 8.016 1 98.38 136 HIS B C 1
ATOM 2410 O O . HIS B 1 136 ? -0.599 -4.395 9.242 1 98.38 136 HIS B O 1
ATOM 2416 N N . GLU B 1 137 ? 0.448 -4.789 7.289 1 98.12 137 GLU B N 1
ATOM 2417 C CA . GLU B 1 137 ? 1.669 -5.258 7.938 1 98.12 137 GLU B CA 1
ATOM 2418 C C . GLU B 1 137 ? 2.893 -4.504 7.426 1 98.12 137 GLU B C 1
ATOM 2420 O O . GLU B 1 137 ? 2.852 -3.906 6.348 1 98.12 137 GLU B O 1
ATOM 2425 N N . ARG B 1 138 ? 3.928 -4.488 8.258 1 97.19 138 ARG B N 1
ATOM 2426 C CA . ARG B 1 138 ? 5.18 -3.836 7.879 1 97.19 138 ARG B CA 1
ATOM 2427 C C . ARG B 1 138 ? 6.379 -4.668 8.32 1 97.19 138 ARG B C 1
ATOM 2429 O O . ARG B 1 138 ? 6.363 -5.27 9.391 1 97.19 138 ARG B O 1
ATOM 2436 N N . ILE B 1 139 ? 7.387 -4.727 7.449 1 97.62 139 ILE B N 1
ATOM 2437 C CA . ILE B 1 139 ? 8.633 -5.426 7.734 1 97.62 139 ILE B CA 1
ATOM 2438 C C . ILE B 1 139 ? 9.82 -4.516 7.422 1 97.62 139 ILE B C 1
ATOM 2440 O O . ILE B 1 139 ? 9.828 -3.83 6.395 1 97.62 139 ILE B O 1
ATOM 2444 N N . ASP B 1 140 ? 10.742 -4.465 8.398 1 98.19 140 ASP B N 1
ATOM 2445 C CA . ASP B 1 140 ? 12.039 -3.861 8.094 1 98.19 140 ASP B CA 1
ATOM 2446 C C . ASP B 1 140 ? 12.898 -4.805 7.266 1 98.19 140 ASP B C 1
ATOM 2448 O O . ASP B 1 140 ? 13.352 -5.84 7.762 1 98.19 140 ASP B O 1
ATOM 2452 N N . VAL B 1 141 ? 13.141 -4.395 5.988 1 98.44 141 VAL B N 1
ATOM 2453 C CA . VAL B 1 141 ? 13.844 -5.316 5.098 1 98.44 141 VAL B CA 1
ATOM 2454 C C . VAL B 1 141 ? 15.344 -5.012 5.121 1 98.44 141 VAL B C 1
ATOM 2456 O O . VAL B 1 141 ? 16.094 -5.516 4.285 1 98.44 141 VAL B O 1
ATOM 2459 N N . GLY B 1 142 ? 15.758 -4.172 5.961 1 96.94 142 GLY B N 1
ATOM 2460 C CA . GLY B 1 142 ? 17.156 -3.816 6.129 1 96.94 142 GLY B CA 1
ATOM 2461 C C . GLY B 1 142 ? 17.453 -2.375 5.766 1 96.94 142 GLY B C 1
ATOM 2462 O O . GLY B 1 142 ? 16.891 -1.838 4.812 1 96.94 142 GLY B O 1
ATOM 2463 N N . GLY B 1 143 ? 18.391 -1.651 6.516 1 95.56 143 GLY B N 1
ATOM 2464 C CA . GLY B 1 143 ? 18.828 -0.292 6.238 1 95.56 143 GLY B CA 1
ATOM 2465 C C . GLY B 1 143 ? 17.75 0.745 6.5 1 95.56 143 GLY B C 1
ATOM 2466 O O . GLY B 1 143 ? 17.75 1.817 5.895 1 95.56 143 GLY B O 1
ATOM 2467 N N . GLY B 1 144 ? 16.781 0.4 7.246 1 96.19 144 GLY B N 1
ATOM 2468 C CA . GLY B 1 144 ? 15.695 1.323 7.547 1 96.19 144 GLY B CA 1
ATOM 2469 C C . GLY B 1 144 ? 14.594 1.315 6.5 1 96.19 144 GLY B C 1
ATOM 2470 O O . GLY B 1 144 ? 13.602 2.037 6.629 1 96.19 144 GLY B O 1
ATOM 2471 N N . VAL B 1 145 ? 14.758 0.487 5.496 1 98.38 145 VAL B N 1
ATOM 2472 C CA . VAL B 1 145 ? 13.766 0.405 4.43 1 98.38 145 VAL B CA 1
ATOM 2473 C C . VAL B 1 145 ? 12.625 -0.518 4.855 1 98.38 145 VAL B C 1
ATOM 2475 O O . VAL B 1 145 ? 12.859 -1.583 5.43 1 98.38 145 VAL B O 1
ATOM 2478 N N . MET B 1 146 ? 11.398 -0.05 4.555 1 98.69 146 MET B N 1
ATOM 2479 C CA . MET B 1 146 ? 10.211 -0.751 5.043 1 98.69 146 MET B CA 1
ATOM 2480 C C . MET B 1 146 ? 9.398 -1.314 3.881 1 98.69 146 MET B C 1
ATOM 2482 O O . MET B 1 146 ? 9.188 -0.632 2.879 1 98.69 146 MET B O 1
ATOM 2486 N N . LEU B 1 147 ? 9.039 -2.514 4.027 1 98.75 147 LEU B N 1
ATOM 2487 C CA . LEU B 1 147 ? 7.984 -3.076 3.195 1 98.75 147 LEU B CA 1
ATOM 2488 C C . LEU B 1 147 ? 6.641 -3.029 3.918 1 98.75 147 LEU B C 1
ATOM 2490 O O . LEU B 1 147 ? 6.5 -3.588 5.008 1 98.75 147 LEU B O 1
ATOM 2494 N N . VAL B 1 148 ? 5.742 -2.373 3.344 1 98.44 148 VAL B N 1
ATOM 2495 C CA . VAL B 1 148 ? 4.367 -2.375 3.832 1 98.44 148 VAL B CA 1
ATOM 2496 C C . VAL B 1 148 ? 3.475 -3.145 2.859 1 98.44 148 VAL B C 1
ATOM 2498 O O . VAL B 1 148 ? 3.584 -2.979 1.643 1 98.44 148 VAL B O 1
ATOM 2501 N N . TYR B 1 149 ? 2.693 -3.994 3.422 1 98.44 149 TYR B N 1
ATOM 2502 C CA . TYR B 1 149 ? 1.78 -4.746 2.57 1 98.44 149 TYR B CA 1
ATOM 2503 C C . TYR B 1 149 ? 0.466 -5.023 3.291 1 98.44 149 TYR B C 1
ATOM 2505 O O . TYR B 1 149 ? 0.37 -4.852 4.508 1 98.44 149 TYR B O 1
ATOM 2513 N N . GLU B 1 150 ? -0.515 -5.398 2.523 1 98.38 150 GLU B N 1
ATOM 2514 C CA . GLU B 1 150 ? -1.829 -5.73 3.066 1 98.38 150 GLU B CA 1
ATOM 2515 C C . GLU B 1 150 ? -2.047 -7.238 3.102 1 98.38 150 GLU B C 1
ATOM 2517 O O . GLU B 1 150 ? -1.654 -7.949 2.176 1 98.38 150 GLU B O 1
ATOM 2522 N N . VAL B 1 151 ? -2.607 -7.652 4.164 1 98.75 151 VAL B N 1
ATOM 2523 C CA . VAL B 1 151 ? -3.221 -8.977 4.203 1 98.75 151 VAL B CA 1
ATOM 2524 C C . VAL B 1 151 ? -4.684 -8.883 3.777 1 98.75 151 VAL B C 1
ATOM 2526 O O . VAL B 1 151 ? -5.465 -8.133 4.371 1 98.75 151 VAL B O 1
ATOM 2529 N N . MET B 1 152 ? -5.016 -9.641 2.697 1 98.81 152 MET B N 1
ATOM 2530 C CA . MET B 1 152 ? -6.371 -9.586 2.164 1 98.81 152 MET B CA 1
ATOM 2531 C C . MET B 1 152 ? -7.043 -10.953 2.242 1 98.81 152 MET B C 1
ATOM 2533 O O . MET B 1 152 ? -6.363 -11.977 2.309 1 98.81 152 MET B O 1
ATOM 2537 N N . LYS B 1 153 ? -8.305 -10.867 2.234 1 98.5 153 LYS B N 1
ATOM 2538 C CA . LYS B 1 153 ? -9.094 -12.094 2.359 1 98.5 153 LYS B CA 1
ATOM 2539 C C . LYS B 1 153 ? -10.297 -12.07 1.425 1 98.5 153 LYS B C 1
ATOM 2541 O O . LYS B 1 153 ? -10.852 -11.008 1.145 1 98.5 153 LYS B O 1
ATOM 2546 N N . LYS B 1 154 ? -10.664 -13.18 1 1 98.25 154 LYS B N 1
ATOM 2547 C CA . LYS B 1 154 ? -11.891 -13.406 0.237 1 98.25 154 LYS B CA 1
ATOM 2548 C C . LYS B 1 154 ? -12.617 -14.648 0.731 1 98.25 154 LYS B C 1
ATOM 2550 O O . LYS B 1 154 ? -12.008 -15.703 0.937 1 98.25 154 LYS B O 1
ATOM 2555 N N . GLU B 1 155 ? -13.875 -14.516 0.985 1 96.75 155 GLU B N 1
ATOM 2556 C CA . GLU B 1 155 ? -14.68 -15.672 1.372 1 96.75 155 GLU B CA 1
ATOM 2557 C C . GLU B 1 155 ? -15 -16.547 0.165 1 96.75 155 GLU B C 1
ATOM 2559 O O . GLU B 1 155 ? -15.32 -16.047 -0.912 1 96.75 155 GLU B O 1
ATOM 2564 N N . CYS B 1 156 ? -14.828 -17.766 0.396 1 87.31 156 CYS B N 1
ATOM 2565 C CA . CYS B 1 156 ? -15.195 -18.719 -0.654 1 87.31 156 CYS B CA 1
ATOM 2566 C C . CYS B 1 156 ? -16.688 -19.031 -0.611 1 87.31 156 CYS B C 1
ATOM 2568 O O . CYS B 1 156 ? -17.266 -19.172 0.468 1 87.31 156 CYS B O 1
ATOM 2570 N N . LYS B 1 157 ? -17.594 -18.422 -1.397 1 65.31 157 LYS B N 1
ATOM 2571 C CA . LYS B 1 157 ? -19.031 -18.688 -1.395 1 65.31 157 LYS B CA 1
ATOM 2572 C C . LYS B 1 157 ? -19.312 -20.172 -1.175 1 65.31 157 LYS B C 1
ATOM 2574 O O . LYS B 1 157 ? -18.406 -21 -1.294 1 65.31 157 LYS B O 1
ATOM 2579 N N . GLU B 1 158 ? -20.281 -20.797 -1.807 1 52.53 158 GLU B N 1
ATOM 2580 C CA . GLU B 1 158 ? -21.156 -21.938 -1.679 1 52.53 158 GLU B CA 1
ATOM 2581 C C . GLU B 1 158 ? -20.391 -23.25 -1.79 1 52.53 158 GLU B C 1
ATOM 2583 O O . GLU B 1 158 ? -19.641 -23.453 -2.75 1 52.53 158 GLU B O 1
ATOM 2588 N N . ARG B 1 159 ? -19.922 -23.719 -0.742 1 39 159 ARG B N 1
ATOM 2589 C CA . ARG B 1 159 ? -20.047 -25.172 -0.855 1 39 159 ARG B CA 1
ATOM 2590 C C . ARG B 1 159 ? -21.516 -25.594 -0.885 1 39 159 ARG B C 1
ATOM 2592 O O . ARG B 1 159 ? -22.359 -24.953 -0.242 1 39 159 ARG B O 1
#

Radius of gyration: 22.28 Å; Cα contacts (8 Å, |Δi|>4): 570; chains: 2; bounding box: 44×64×64 Å

Nearest PDB structures (foldseek):
  3ddd-assembly1_A  TM=7.533E-01  e=4.966E-08  Pyrococcus horikoshii
  5us1-assembly1_A  TM=6.264E-01  e=2.298E-07  Providencia stuartii
  5us1-assembly5_J-2  TM=6.360E-01  e=1.772E-06  Providencia stuartii
  7cs0-assembly1_A  TM=6.405E-01  e=4.312E-05  Mycolicibacterium smegmatis MC2 155
  7crm-assembly2_C  TM=5.885E-01  e=2.004E-05  Mycolicibacterium smegmatis MC2 155

InterPro domains:
  IPR000182 GNAT domain [PF13673] (33-140)
  IPR000182 GNAT domain [PS51186] (6-154)
  IPR016181 Acyl-CoA N-acyltransferase [SSF55729] (4-149)